Protein AF-A0A926BWD1-F1 (afdb_monomer_lite)

pLDDT: mean 76.76, std 19.23, range [31.09, 96.12]

Sequence (215 aa):
HIGANPEPVALSRINPKTGAFQVVLGPSADYRFIIRSPRFLQGEKTVRTPSGSNYEEVMIPQFTVEPIPVGKALFMGRAFDVNSSALKVSTDLTKAMGFLKQSEAALITITVIPDGPTPKPAAKPAKPAKAKKGKKGAAVAPVAEVVTSSVDDQLRALAQSRAQAVKTMMTKEGISLTRIKWDVPETSAQLRAVAGRKENLVIMISGIDVEEEED

Radius of gyration: 29.71 Å; chains: 1; bounding box: 66×44×103 Å

Structure (mmCIF, N/CA/C/O backbone):
data_AF-A0A926BWD1-F1
#
_entry.id   AF-A0A926BWD1-F1
#
loop_
_atom_site.group_PDB
_atom_site.id
_atom_site.type_symbol
_atom_site.label_atom_id
_atom_site.label_alt_id
_atom_site.label_comp_id
_atom_site.label_asym_id
_atom_site.label_entity_id
_atom_site.label_seq_id
_atom_site.pdbx_PDB_ins_code
_atom_site.Cartn_x
_atom_site.Cartn_y
_atom_site.Cartn_z
_atom_site.occupancy
_atom_site.B_iso_or_equiv
_atom_site.auth_seq_id
_atom_site.auth_comp_id
_atom_site.auth_asym_id
_atom_site.auth_atom_id
_atom_site.pdbx_PDB_model_num
ATOM 1 N N . HIS A 1 1 ? -15.917 32.667 44.122 1.00 35.84 1 HIS A N 1
ATOM 2 C CA . HIS A 1 1 ? -16.331 31.344 43.622 1.00 35.84 1 HIS A CA 1
ATOM 3 C C . HIS A 1 1 ? -15.361 30.913 42.540 1.00 35.84 1 HIS A C 1
ATOM 5 O O . HIS A 1 1 ? -15.299 31.569 41.511 1.00 35.84 1 HIS A O 1
ATOM 11 N N . ILE A 1 2 ? -14.553 29.887 42.805 1.00 31.48 2 ILE A N 1
ATOM 12 C CA . ILE A 1 2 ? -13.654 29.289 41.814 1.00 31.48 2 ILE A CA 1
ATOM 13 C C . ILE A 1 2 ? -14.419 28.094 41.250 1.00 31.48 2 ILE A C 1
ATOM 15 O O . ILE A 1 2 ? -14.672 27.131 41.970 1.00 31.48 2 ILE A O 1
ATOM 19 N N . GLY A 1 3 ? -14.889 28.223 40.009 1.00 33.09 3 GLY A N 1
ATOM 20 C CA . GLY A 1 3 ? -15.548 27.144 39.287 1.00 33.09 3 GLY A CA 1
ATOM 21 C C . GLY A 1 3 ? -14.519 26.070 38.972 1.00 33.09 3 GLY A C 1
ATOM 22 O O . GLY A 1 3 ? -13.676 26.262 38.099 1.00 33.09 3 GLY A O 1
ATOM 23 N N . ALA A 1 4 ? -14.567 24.970 39.718 1.00 34.88 4 ALA A N 1
ATOM 24 C CA . ALA A 1 4 ? -13.854 23.759 39.363 1.00 34.88 4 ALA A CA 1
ATOM 25 C C . ALA A 1 4 ? -14.426 23.268 38.030 1.00 34.88 4 ALA A C 1
ATOM 27 O O . ALA A 1 4 ? -15.589 22.883 37.946 1.00 34.88 4 ALA A O 1
ATOM 28 N N . ASN A 1 5 ? -13.611 23.357 36.987 1.00 37.75 5 ASN A N 1
ATOM 29 C CA . ASN A 1 5 ? -13.863 22.725 35.706 1.00 37.75 5 ASN A CA 1
ATOM 30 C C . ASN A 1 5 ? -13.720 21.211 35.949 1.00 37.75 5 ASN A C 1
ATOM 32 O O . ASN A 1 5 ? -12.614 20.793 36.302 1.00 37.75 5 ASN A O 1
ATOM 36 N N . PRO A 1 6 ? -14.781 20.387 35.879 1.00 41.53 6 PRO A N 1
ATOM 37 C CA . PRO A 1 6 ? -14.604 18.958 36.064 1.00 41.53 6 PRO A CA 1
ATOM 38 C C . PRO A 1 6 ? -13.854 18.416 34.845 1.00 41.53 6 PRO A C 1
ATOM 40 O O . PRO A 1 6 ? -14.378 18.418 33.730 1.00 41.53 6 PRO A O 1
ATOM 43 N N . GLU A 1 7 ? -12.613 17.973 35.049 1.00 40.03 7 GLU A N 1
ATOM 44 C CA . GLU A 1 7 ? -11.948 17.082 34.100 1.00 40.03 7 GLU A CA 1
ATOM 45 C C . GLU A 1 7 ? -12.879 15.891 33.818 1.00 40.03 7 GLU A C 1
ATOM 47 O O . GLU A 1 7 ? -13.423 15.307 34.765 1.00 40.03 7 GLU A O 1
ATOM 52 N N . PRO A 1 8 ? -13.098 15.491 32.554 1.00 45.00 8 PRO A N 1
ATOM 53 C CA . PRO A 1 8 ? -13.838 14.276 32.279 1.00 45.00 8 PRO A CA 1
ATOM 54 C C . PRO A 1 8 ? -12.956 13.082 32.655 1.00 45.00 8 PRO A C 1
ATOM 56 O O . PRO A 1 8 ? -12.123 12.625 31.874 1.00 45.00 8 PRO A O 1
ATOM 59 N N . VAL A 1 9 ? -13.146 12.568 33.870 1.00 46.53 9 VAL A N 1
ATOM 60 C CA . VAL A 1 9 ? -12.596 11.280 34.295 1.00 46.53 9 VAL A CA 1
ATOM 61 C C . VAL A 1 9 ? -13.344 10.199 33.521 1.00 46.53 9 VAL A C 1
ATOM 63 O O . VAL A 1 9 ? -14.396 9.719 33.943 1.00 46.53 9 VAL A O 1
ATOM 66 N N . ALA A 1 10 ? -12.825 9.824 32.354 1.00 53.84 10 ALA A N 1
ATOM 67 C CA . ALA A 1 10 ? -13.271 8.628 31.657 1.00 53.84 10 ALA A CA 1
ATOM 68 C C . ALA A 1 10 ? -12.884 7.404 32.507 1.00 53.84 10 ALA A C 1
ATOM 70 O O . ALA A 1 10 ? -11.796 6.846 32.374 1.00 53.84 10 ALA A O 1
ATOM 71 N N . LEU A 1 11 ? -13.767 6.999 33.423 1.00 68.75 11 LEU A N 1
ATOM 72 C CA . LEU A 1 11 ? -13.668 5.721 34.122 1.00 68.75 11 LEU A CA 1
ATOM 73 C C . LEU A 1 11 ? -13.887 4.622 33.080 1.00 68.75 11 LEU A C 1
ATOM 75 O O . LEU A 1 11 ? -15.020 4.365 32.670 1.00 68.75 11 LEU A O 1
ATOM 79 N N . SER A 1 12 ? -12.797 4.010 32.620 1.00 79.19 12 SER A N 1
ATOM 80 C CA . SER A 1 12 ? -12.838 2.853 31.728 1.00 79.19 12 SER A CA 1
ATOM 81 C C . SER A 1 12 ? -12.463 1.572 32.470 1.00 79.19 12 SER A C 1
ATOM 83 O O . SER A 1 12 ? -11.701 1.593 33.438 1.00 79.19 12 SER A O 1
ATOM 85 N N . ARG A 1 13 ? -13.048 0.446 32.056 1.00 82.44 13 ARG A N 1
ATOM 86 C CA . ARG A 1 13 ? -12.777 -0.890 32.601 1.00 82.44 13 ARG A CA 1
ATOM 87 C C . ARG A 1 13 ? -12.751 -1.914 31.473 1.00 82.44 13 ARG A C 1
ATOM 89 O O . ARG A 1 13 ? -13.580 -1.864 30.569 1.00 82.44 13 ARG A O 1
ATOM 96 N N . ILE A 1 14 ? -11.829 -2.867 31.562 1.00 81.31 14 ILE A N 1
ATOM 97 C CA . ILE A 1 14 ? -11.754 -4.028 30.669 1.00 81.31 14 ILE A CA 1
ATOM 98 C C . ILE A 1 14 ? -12.024 -5.279 31.494 1.00 81.31 14 ILE A C 1
ATOM 100 O O . ILE A 1 14 ? -11.422 -5.475 32.548 1.00 81.31 14 ILE A O 1
ATOM 104 N N . ASN A 1 15 ? -12.916 -6.141 31.009 1.00 83.06 15 ASN A N 1
ATOM 105 C CA . ASN A 1 15 ? -13.070 -7.486 31.541 1.00 83.06 15 ASN A CA 1
ATOM 106 C C . ASN A 1 15 ? -12.162 -8.446 30.748 1.00 83.06 15 ASN A C 1
ATOM 108 O O . ASN A 1 15 ? -12.493 -8.777 29.609 1.00 83.06 15 ASN A O 1
ATOM 112 N N . PRO A 1 16 ? -11.050 -8.936 31.325 1.00 78.00 16 PRO A N 1
ATOM 113 C CA . PRO A 1 16 ? -10.083 -9.759 30.597 1.00 78.00 16 PRO A CA 1
ATOM 114 C C . PRO A 1 16 ? -10.632 -11.137 30.204 1.00 78.00 16 PRO A C 1
ATOM 116 O O . PRO A 1 16 ? -10.108 -11.761 29.289 1.00 78.00 16 PRO A O 1
ATOM 119 N N . LYS A 1 17 ? -11.695 -11.623 30.863 1.00 81.12 17 LYS A N 1
ATOM 120 C CA . LYS A 1 17 ? -12.304 -12.925 30.543 1.00 81.12 17 LYS A CA 1
ATOM 121 C C . LYS A 1 17 ? -13.234 -12.858 29.338 1.00 81.12 17 LYS A C 1
ATOM 123 O O . LYS A 1 17 ? -13.372 -13.845 28.626 1.00 81.12 17 LYS A O 1
ATOM 128 N N . THR A 1 18 ? -13.912 -11.728 29.146 1.00 80.44 18 THR A N 1
ATOM 129 C CA . THR A 1 18 ? -14.924 -11.561 28.090 1.00 80.44 18 THR A CA 1
ATOM 130 C C . THR A 1 18 ? -14.477 -10.626 26.972 1.00 80.44 18 THR A C 1
ATOM 132 O O . THR A 1 18 ? -15.138 -10.566 25.942 1.00 80.44 18 THR A O 1
ATOM 135 N N . GLY A 1 19 ? -13.392 -9.872 27.170 1.00 76.62 19 GLY A N 1
ATOM 136 C CA . GLY A 1 19 ? -12.949 -8.822 26.251 1.00 76.62 19 GLY A CA 1
ATOM 137 C C . GLY A 1 19 ? -13.856 -7.587 26.241 1.00 76.62 19 GLY A C 1
ATOM 138 O O . GLY A 1 19 ? -13.672 -6.702 25.410 1.00 76.62 19 GLY A O 1
ATOM 139 N N . ALA A 1 20 ? -14.845 -7.506 27.139 1.00 80.06 20 ALA A N 1
ATOM 140 C CA . ALA A 1 20 ? -15.763 -6.377 27.193 1.00 80.06 20 ALA A CA 1
ATOM 141 C C . ALA A 1 20 ? -15.048 -5.118 27.706 1.00 80.06 20 ALA A C 1
ATOM 143 O O . ALA A 1 20 ? -14.463 -5.126 28.792 1.00 80.06 20 ALA A O 1
ATOM 144 N N . PHE A 1 21 ? -15.143 -4.037 26.935 1.00 83.00 21 PHE A N 1
ATOM 145 C CA . PHE A 1 21 ? -14.682 -2.704 27.309 1.00 83.00 21 PHE A CA 1
ATOM 146 C C . PHE A 1 21 ? -15.878 -1.846 27.727 1.00 83.00 21 PHE A C 1
ATOM 148 O O . PHE A 1 21 ? -16.883 -1.786 27.020 1.00 83.00 21 PHE A O 1
ATOM 155 N N . GLN A 1 22 ? -15.765 -1.188 28.876 1.00 85.69 22 GLN A N 1
ATOM 156 C CA . GLN A 1 22 ? -16.756 -0.258 29.408 1.00 85.69 22 GLN A CA 1
ATOM 157 C C . GLN A 1 22 ? -16.100 1.099 29.615 1.00 85.69 22 GLN A C 1
ATOM 159 O O . GLN A 1 22 ? -14.963 1.174 30.078 1.00 85.69 22 GLN A O 1
ATOM 164 N N . VAL A 1 23 ? -16.821 2.169 29.302 1.00 86.31 23 VAL A N 1
ATOM 165 C CA . VAL A 1 23 ? -16.362 3.541 29.515 1.00 86.31 23 VAL A CA 1
ATOM 166 C C . VAL A 1 23 ? -17.550 4.443 29.809 1.00 86.31 23 VAL A C 1
ATOM 168 O O . VAL A 1 23 ? -18.610 4.293 29.203 1.00 86.31 23 VAL A O 1
ATOM 171 N N . VAL A 1 24 ? -17.363 5.387 30.728 1.00 85.50 24 VAL A N 1
ATOM 172 C CA . VAL A 1 24 ? -18.331 6.457 30.975 1.00 85.50 24 VAL A CA 1
ATOM 173 C C . VAL A 1 24 ? -17.995 7.646 30.084 1.00 85.50 24 VAL A C 1
ATOM 175 O O . VAL A 1 24 ? -16.871 8.149 30.098 1.00 85.50 24 VAL A O 1
ATOM 178 N N . LEU A 1 25 ? -18.977 8.080 29.299 1.00 84.88 25 LEU A N 1
ATOM 179 C CA . LEU A 1 25 ? -18.863 9.195 28.366 1.00 84.88 25 LEU A CA 1
ATOM 180 C C . LEU A 1 25 ? -19.649 10.402 28.884 1.00 84.88 25 LEU A C 1
ATOM 182 O O . LEU A 1 25 ? -20.655 10.253 29.575 1.00 84.88 25 LEU A O 1
ATOM 186 N N . GLY A 1 26 ? -19.194 11.601 28.536 1.00 83.06 26 GLY A N 1
ATOM 187 C CA . GLY A 1 26 ? -19.921 12.835 28.811 1.00 83.06 26 GLY A CA 1
ATOM 188 C C . GLY A 1 26 ? -21.184 12.959 27.945 1.00 83.06 26 GLY A C 1
ATOM 189 O O . GLY A 1 26 ? -21.264 12.363 26.867 1.00 83.06 26 GLY A O 1
ATOM 190 N N . PRO A 1 27 ? -22.190 13.721 28.396 1.00 85.56 27 PRO A N 1
ATOM 191 C CA . PRO A 1 27 ? -23.432 13.904 27.653 1.00 85.56 27 PRO A CA 1
ATOM 192 C C . PRO A 1 27 ? -23.253 14.836 26.447 1.00 85.56 27 PRO A C 1
ATOM 194 O O . PRO A 1 27 ? -22.329 15.648 26.404 1.00 85.56 27 PRO A O 1
ATOM 197 N N . SER A 1 28 ? -24.194 14.768 25.501 1.00 83.44 28 SER A N 1
ATOM 198 C CA . SER A 1 28 ? -24.289 15.677 24.345 1.00 83.44 28 SER A CA 1
ATOM 199 C C . SER A 1 28 ? -23.029 15.766 23.468 1.00 83.44 28 SER A C 1
ATOM 201 O O . SER A 1 28 ? -22.754 16.828 22.904 1.00 83.44 28 SER A O 1
ATOM 203 N N . ALA A 1 29 ? -22.259 14.684 23.339 1.00 85.12 29 ALA A N 1
ATOM 204 C CA . ALA A 1 29 ? -21.000 14.682 22.599 1.00 85.12 29 ALA A CA 1
ATOM 205 C C . ALA A 1 29 ? -20.872 13.481 21.651 1.00 85.12 29 ALA A C 1
ATOM 207 O O . ALA A 1 29 ? -21.436 12.408 21.877 1.00 85.12 29 ALA A O 1
ATOM 208 N N . ASP A 1 30 ? -20.103 13.681 20.581 1.00 86.38 30 ASP A N 1
ATOM 209 C CA . ASP A 1 30 ? -19.733 12.634 19.635 1.00 86.38 30 ASP A CA 1
ATOM 210 C C . ASP A 1 30 ? -18.367 12.063 20.018 1.00 86.38 30 ASP A C 1
ATOM 212 O O . ASP A 1 30 ? -17.355 12.766 20.049 1.00 86.38 30 ASP A O 1
ATOM 216 N N . TYR A 1 31 ? -18.337 10.764 20.290 1.00 86.75 31 TYR A N 1
ATOM 217 C CA . TYR A 1 31 ? -17.135 10.021 20.632 1.00 86.75 31 TYR A CA 1
ATOM 218 C C . TYR A 1 31 ? -16.735 9.111 19.485 1.00 86.75 31 TYR A C 1
ATOM 220 O O . TYR A 1 31 ? -17.571 8.438 18.883 1.00 86.75 31 TYR A O 1
ATOM 228 N N . ARG A 1 32 ? -15.434 9.053 19.211 1.00 87.25 32 ARG A N 1
ATOM 229 C CA . ARG A 1 32 ? -14.855 8.152 18.219 1.00 87.25 32 ARG A CA 1
ATOM 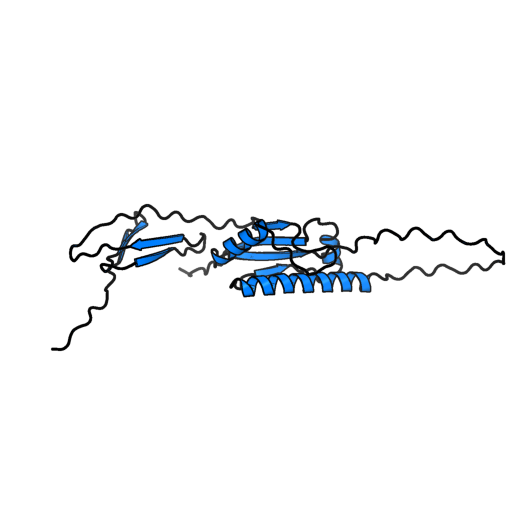230 C C . ARG A 1 32 ? -13.977 7.119 18.911 1.00 87.25 32 ARG A C 1
ATOM 232 O O . ARG A 1 32 ? -12.951 7.463 19.490 1.00 87.25 32 ARG A O 1
ATOM 239 N N . PHE A 1 33 ? -14.365 5.857 18.791 1.00 85.81 33 PHE A N 1
ATOM 240 C CA . PHE A 1 33 ? -13.589 4.709 19.237 1.00 85.81 33 PHE A CA 1
ATOM 241 C C . PHE A 1 33 ? -12.757 4.180 18.082 1.00 85.81 33 PHE A C 1
ATOM 243 O O . PHE A 1 33 ? -13.299 3.868 17.022 1.00 85.81 33 PHE A O 1
ATOM 250 N N . ILE A 1 34 ? -11.450 4.075 18.300 1.00 84.06 34 ILE A N 1
ATOM 251 C CA . ILE A 1 34 ? -10.506 3.528 17.331 1.00 84.06 34 ILE A CA 1
ATOM 252 C C . ILE A 1 34 ? -9.853 2.306 17.966 1.00 84.06 34 ILE A C 1
ATOM 254 O O . ILE A 1 34 ? -9.217 2.419 19.011 1.00 84.06 34 ILE A O 1
ATOM 258 N N . ILE A 1 35 ? -9.998 1.149 17.327 1.00 82.44 35 ILE A N 1
ATOM 259 C CA . ILE A 1 35 ? -9.311 -0.076 17.728 1.00 82.44 35 ILE A CA 1
ATOM 260 C C . ILE A 1 35 ? -8.067 -0.215 16.874 1.00 82.44 35 ILE A C 1
ATOM 262 O O . ILE A 1 35 ? -8.147 -0.307 15.648 1.00 82.44 35 ILE A O 1
ATOM 266 N N . ARG A 1 36 ? -6.920 -0.247 17.547 1.00 78.94 36 ARG A N 1
ATOM 267 C CA . ARG A 1 36 ? -5.616 -0.502 16.946 1.00 78.94 36 ARG A CA 1
ATOM 268 C C . ARG A 1 36 ? -5.105 -1.825 17.483 1.00 78.94 36 ARG A C 1
ATOM 270 O O . ARG A 1 36 ? -4.981 -1.995 18.690 1.00 78.94 36 ARG A O 1
ATOM 277 N N . SER A 1 37 ? -4.842 -2.761 16.585 1.00 80.12 37 SER A N 1
ATOM 278 C CA . SER A 1 37 ? -4.191 -4.022 16.912 1.00 80.12 37 SER A CA 1
ATOM 279 C C . SER A 1 37 ? -3.170 -4.319 15.820 1.00 80.12 37 SER A C 1
ATOM 281 O O . SER A 1 37 ? -3.519 -4.165 14.650 1.00 80.12 37 SER A O 1
ATOM 283 N N . PRO A 1 38 ? -1.945 -4.762 16.153 1.00 73.44 38 PRO A N 1
ATOM 284 C CA . PRO A 1 38 ? -0.894 -4.962 15.155 1.00 73.44 38 PRO A CA 1
ATOM 285 C C . PRO A 1 38 ? -1.314 -5.898 14.016 1.00 73.44 38 PRO A C 1
ATOM 287 O O . PRO A 1 38 ? -0.948 -5.693 12.866 1.00 73.44 38 PRO A O 1
ATOM 290 N N . ARG A 1 39 ? -2.131 -6.917 14.313 1.00 83.31 39 ARG A N 1
ATOM 291 C CA . ARG A 1 39 ? -2.499 -7.974 13.355 1.00 83.31 39 ARG A CA 1
ATOM 292 C C . ARG A 1 39 ? -3.797 -7.725 12.588 1.00 83.31 39 ARG A C 1
ATOM 294 O O . ARG A 1 39 ? -4.166 -8.543 11.743 1.00 83.31 39 ARG A O 1
ATOM 301 N N . PHE A 1 40 ? -4.487 -6.624 12.863 1.00 85.19 40 PHE A N 1
ATOM 302 C CA . PHE A 1 40 ? -5.804 -6.342 12.304 1.00 85.19 40 PHE A CA 1
ATOM 303 C C . PHE A 1 40 ? -5.874 -4.933 11.713 1.00 85.19 40 PHE A C 1
ATOM 305 O O . PHE A 1 40 ? -5.129 -4.035 12.095 1.00 85.19 40 PHE A O 1
ATOM 312 N N . LEU A 1 41 ? -6.788 -4.738 10.768 1.00 83.44 41 LEU A N 1
ATOM 313 C CA . LEU A 1 41 ? -7.131 -3.422 10.254 1.00 83.44 41 LEU A CA 1
ATOM 314 C C . LEU A 1 41 ? -7.709 -2.549 11.362 1.00 83.44 41 LEU A C 1
ATOM 316 O O . LEU A 1 41 ? -8.428 -3.031 12.241 1.00 83.44 41 LEU A O 1
ATOM 320 N N . GLN A 1 42 ? -7.417 -1.250 11.284 1.00 82.12 42 GLN A N 1
ATOM 321 C CA . GLN A 1 42 ? -7.979 -0.281 12.208 1.00 82.12 42 GLN A CA 1
ATOM 322 C C . GLN A 1 42 ? -9.510 -0.305 12.119 1.00 82.12 42 GLN A C 1
ATOM 324 O O . GLN A 1 42 ? -10.089 -0.042 11.065 1.00 82.12 42 GLN A O 1
ATOM 329 N N . GLY A 1 43 ? -10.160 -0.595 13.244 1.00 80.00 43 GLY A N 1
ATOM 330 C CA . GLY A 1 43 ? -11.607 -0.475 13.387 1.00 80.00 43 GLY A CA 1
ATOM 331 C C . GLY A 1 43 ? -11.977 0.907 13.911 1.00 80.00 43 GLY A C 1
ATOM 332 O O . GLY A 1 43 ? -11.314 1.419 14.812 1.00 80.00 43 GLY A O 1
ATOM 333 N N . GLU A 1 44 ? -13.045 1.504 13.388 1.00 84.62 44 GLU A N 1
ATOM 334 C CA . GLU A 1 44 ? -13.577 2.779 13.877 1.00 84.62 44 GLU A CA 1
ATOM 335 C C . GLU A 1 44 ? -15.076 2.667 14.148 1.00 84.62 44 GLU A C 1
ATOM 337 O O . GLU A 1 44 ? -15.818 2.049 13.381 1.00 84.62 44 GLU A O 1
ATOM 342 N N . LYS A 1 45 ? -15.531 3.279 15.244 1.00 85.12 45 LYS A N 1
ATOM 343 C CA . LYS A 1 45 ? -16.955 3.418 15.542 1.00 85.12 45 LYS A CA 1
ATOM 344 C C . LYS A 1 45 ? -17.236 4.734 16.238 1.00 85.12 45 LYS A C 1
ATOM 346 O O . LYS A 1 45 ? -16.580 5.080 17.220 1.00 85.12 45 LYS A O 1
ATOM 351 N N . THR A 1 46 ? -18.241 5.441 15.748 1.00 85.94 46 THR A N 1
ATOM 352 C CA . THR A 1 46 ? -18.698 6.698 16.337 1.00 85.94 46 THR A CA 1
ATOM 353 C C . THR A 1 46 ? -19.939 6.447 17.177 1.00 85.94 46 THR A C 1
ATOM 355 O O . THR A 1 46 ? -20.822 5.684 16.785 1.00 85.94 46 THR A O 1
ATOM 358 N N . VAL A 1 47 ? -19.997 7.079 18.342 1.00 84.38 47 VAL A N 1
ATOM 359 C CA . VAL A 1 47 ? -21.104 6.981 19.290 1.00 84.38 47 VAL A CA 1
ATOM 360 C C . VAL A 1 47 ? -21.486 8.389 19.694 1.00 84.38 47 VAL A C 1
ATOM 362 O O . VAL A 1 47 ? -20.637 9.153 20.144 1.00 84.38 47 VAL A O 1
ATOM 365 N N . ARG A 1 48 ? -22.765 8.717 19.549 1.00 84.50 48 ARG A N 1
ATOM 366 C CA . ARG A 1 48 ? -23.318 9.991 19.993 1.00 84.50 48 ARG A CA 1
ATOM 367 C C . ARG A 1 48 ? -24.043 9.792 21.310 1.00 84.50 48 ARG A C 1
ATOM 369 O O . ARG A 1 48 ? -24.958 8.972 21.373 1.00 84.50 48 ARG A O 1
ATOM 376 N N . THR A 1 49 ? -23.653 10.534 22.340 1.00 81.88 49 THR A N 1
ATOM 377 C CA . THR A 1 49 ? -24.367 10.507 23.617 1.00 81.88 49 THR A CA 1
ATOM 378 C C . THR A 1 49 ? -25.586 11.432 23.567 1.00 81.88 49 THR A C 1
ATOM 380 O O . THR A 1 49 ? -25.520 12.523 22.986 1.00 81.88 49 THR A O 1
ATOM 383 N N . PRO A 1 50 ? -26.729 11.011 24.134 1.00 79.44 50 PRO A N 1
ATOM 384 C CA . PRO A 1 50 ? -27.915 11.851 24.193 1.00 79.44 50 PRO A CA 1
ATOM 385 C C . PRO A 1 50 ? -27.679 13.073 25.088 1.00 79.44 50 PRO A C 1
ATOM 387 O O . PRO A 1 50 ? -26.796 13.099 25.949 1.00 79.44 50 PRO A O 1
ATOM 390 N N . SER A 1 51 ? -28.495 14.105 24.887 1.00 73.19 51 SER A N 1
ATOM 391 C CA . SER A 1 51 ? -28.523 15.266 25.769 1.00 73.19 51 SER A CA 1
ATOM 392 C C . SER A 1 51 ? -29.361 14.954 27.006 1.00 73.19 51 SER A C 1
ATOM 394 O O . SER A 1 51 ? -30.588 14.945 26.935 1.00 73.19 51 SER A O 1
ATOM 396 N N . GLY A 1 52 ? -28.708 14.684 28.136 1.00 69.94 52 GLY A N 1
ATOM 397 C CA . GLY A 1 52 ? -29.376 14.389 29.401 1.00 69.94 52 GLY A CA 1
ATOM 398 C C . GLY A 1 52 ? -28.402 14.348 30.576 1.00 69.94 52 GLY A C 1
ATOM 399 O O . GLY A 1 52 ? -27.200 14.188 30.394 1.00 69.94 52 GLY A O 1
ATOM 400 N N . SER A 1 53 ? -28.924 14.524 31.789 1.00 65.81 53 SER A N 1
ATOM 401 C CA . SER A 1 53 ? -28.165 14.442 33.048 1.00 65.81 53 SER A CA 1
ATOM 402 C C . SER A 1 53 ? -28.217 13.057 33.704 1.00 65.81 53 SER A C 1
ATOM 404 O O . SER A 1 53 ? -27.550 12.837 34.711 1.00 65.81 53 SER A O 1
ATOM 406 N N . ASN A 1 54 ? -29.028 12.139 33.168 1.00 76.38 54 ASN A N 1
ATOM 407 C CA . ASN A 1 54 ? -29.196 10.794 33.710 1.00 76.38 54 ASN A CA 1
ATOM 408 C C . ASN A 1 54 ? -28.203 9.830 33.058 1.00 76.38 54 ASN A C 1
ATOM 410 O O . ASN A 1 54 ? -27.935 9.922 31.862 1.00 76.38 54 ASN A O 1
ATOM 414 N N . TYR A 1 55 ? -27.684 8.897 33.853 1.00 77.19 55 TYR A N 1
ATOM 415 C CA . TYR A 1 55 ? -26.833 7.815 33.369 1.00 77.19 55 TYR A CA 1
ATOM 416 C C . TYR A 1 55 ? -27.653 6.817 32.538 1.00 77.19 55 TYR A C 1
ATOM 418 O O . TYR A 1 55 ? -28.717 6.379 32.976 1.00 77.19 55 TYR A O 1
ATOM 426 N N . GLU A 1 56 ? -27.142 6.446 31.364 1.00 76.38 56 GLU A N 1
ATOM 427 C CA . GLU A 1 56 ? -27.723 5.433 30.482 1.00 76.38 56 GLU A CA 1
ATOM 428 C C . GLU A 1 56 ? -26.630 4.456 30.036 1.00 76.38 56 GLU A C 1
ATOM 430 O O . GLU A 1 56 ? -25.557 4.867 29.588 1.00 76.38 56 GLU A O 1
ATOM 435 N N . GLU A 1 57 ? -26.904 3.155 30.148 1.00 76.94 57 GLU A N 1
ATOM 436 C CA . GLU A 1 57 ? -26.003 2.113 29.655 1.00 76.94 57 GLU A CA 1
ATOM 437 C C . GLU A 1 57 ? -26.341 1.764 28.212 1.00 76.94 57 GLU A C 1
ATOM 439 O O . GLU A 1 57 ? -27.374 1.161 27.924 1.00 76.94 57 GLU A O 1
ATOM 444 N N . VAL A 1 58 ? -25.437 2.104 27.296 1.00 76.88 58 VAL A N 1
ATOM 445 C CA . VAL A 1 58 ? -25.573 1.762 25.880 1.00 76.88 58 VAL A CA 1
ATOM 446 C C . VAL A 1 58 ? -24.616 0.624 25.546 1.00 76.88 58 VAL A C 1
ATOM 448 O O . VAL A 1 58 ? -23.397 0.803 25.517 1.00 76.88 58 VAL A O 1
ATOM 451 N N . MET A 1 59 ? -25.162 -0.556 25.245 1.00 76.50 59 MET A N 1
ATOM 452 C CA . MET A 1 59 ? -24.368 -1.647 24.680 1.00 76.50 59 MET A CA 1
ATOM 453 C C . MET A 1 59 ? -24.106 -1.392 23.199 1.00 76.50 59 MET A C 1
ATOM 455 O O . MET A 1 59 ? -24.998 -1.461 22.355 1.00 76.50 59 MET A O 1
ATOM 459 N N . ILE A 1 60 ? -22.844 -1.142 22.872 1.00 73.25 60 ILE A N 1
ATOM 460 C CA . ILE A 1 60 ? -22.392 -1.040 21.490 1.00 73.25 60 ILE A CA 1
ATOM 461 C C . ILE A 1 60 ? -22.154 -2.465 20.961 1.00 73.25 60 ILE A C 1
ATOM 463 O O . ILE A 1 60 ? -21.426 -3.227 21.600 1.00 73.25 60 ILE A O 1
ATOM 467 N N . PRO A 1 61 ? -22.723 -2.853 19.800 1.00 68.56 61 PRO A N 1
ATOM 468 C CA . PRO A 1 61 ? -22.508 -4.187 19.250 1.00 68.56 61 PRO A CA 1
ATOM 469 C C . PRO A 1 61 ? -21.032 -4.421 18.933 1.00 68.56 61 PRO A C 1
ATOM 471 O O . PRO A 1 61 ? -20.302 -3.459 18.665 1.00 68.56 61 PRO A O 1
ATOM 474 N N . GLN A 1 62 ? -20.639 -5.699 18.940 1.00 71.12 62 GLN A N 1
ATOM 475 C CA . GLN A 1 62 ? -19.267 -6.177 18.767 1.00 71.12 62 GLN A CA 1
ATOM 476 C C . GLN A 1 62 ? -18.476 -5.381 17.723 1.00 71.12 62 GLN A C 1
ATOM 478 O O . GLN A 1 62 ? -18.966 -5.076 16.631 1.00 71.12 62 GLN A O 1
ATOM 483 N N . PHE A 1 63 ? -17.237 -5.047 18.066 1.00 73.56 63 PHE A N 1
ATOM 484 C CA . PHE A 1 63 ? -16.288 -4.538 17.095 1.00 73.56 63 PHE A CA 1
ATOM 485 C C . PHE A 1 63 ? -15.701 -5.721 16.337 1.00 73.56 63 PHE A C 1
ATOM 487 O O . PHE A 1 63 ? -15.039 -6.575 16.922 1.00 73.56 63 PHE A O 1
ATOM 494 N N . THR A 1 64 ? -15.949 -5.775 15.035 1.00 74.00 64 THR A N 1
ATOM 495 C CA . THR A 1 64 ? -15.282 -6.731 14.156 1.00 74.00 64 THR A CA 1
ATOM 496 C C . THR A 1 64 ? -14.116 -6.017 13.496 1.00 74.00 64 THR A C 1
ATOM 498 O O . THR A 1 64 ? -14.306 -4.999 12.834 1.00 74.00 64 THR A O 1
ATOM 501 N N . VAL A 1 65 ? -12.913 -6.537 13.708 1.00 79.12 65 VAL A N 1
ATOM 502 C CA . VAL A 1 65 ? -11.702 -6.087 13.024 1.00 79.12 65 VAL A CA 1
ATOM 503 C C . VAL A 1 65 ? -11.260 -7.177 12.056 1.00 79.12 65 VAL A C 1
ATOM 505 O O . VAL A 1 65 ? -11.293 -8.364 12.384 1.00 79.12 65 VAL A O 1
ATOM 508 N N . GLU A 1 66 ? -10.892 -6.786 10.841 1.00 84.38 66 GLU A N 1
ATOM 509 C CA . GLU A 1 66 ? -10.446 -7.732 9.819 1.00 84.38 66 GLU A CA 1
ATOM 510 C C . GLU A 1 66 ? -8.943 -7.996 9.959 1.00 84.38 66 GLU A C 1
ATOM 512 O O . GLU A 1 66 ? -8.181 -7.053 10.171 1.00 84.38 66 GLU A O 1
ATOM 517 N N . PRO A 1 67 ? -8.475 -9.250 9.852 1.00 86.56 67 PRO A N 1
ATOM 518 C CA . PRO A 1 67 ? -7.050 -9.551 9.921 1.00 86.56 67 PRO A CA 1
ATOM 519 C C . PRO A 1 67 ? -6.302 -8.998 8.701 1.00 86.56 67 PRO A C 1
ATOM 521 O O . PRO A 1 67 ? -6.813 -9.010 7.578 1.00 86.56 67 PRO A O 1
ATOM 524 N N . ILE A 1 68 ? -5.056 -8.564 8.903 1.00 87.06 68 ILE A N 1
ATOM 525 C CA . ILE A 1 68 ? -4.182 -8.128 7.807 1.00 87.06 68 ILE A CA 1
ATOM 526 C C . ILE A 1 68 ? -3.777 -9.363 6.972 1.00 87.06 68 ILE A C 1
ATOM 528 O O . ILE A 1 68 ? -3.167 -10.289 7.513 1.00 87.06 68 ILE A O 1
ATOM 532 N N . PRO A 1 69 ? -4.066 -9.412 5.655 1.00 87.81 69 PRO A N 1
ATOM 533 C CA . PRO A 1 69 ? -3.809 -10.585 4.828 1.00 87.81 69 PRO A CA 1
ATOM 534 C C . PRO A 1 69 ? -2.348 -10.627 4.352 1.00 87.81 69 PRO A C 1
ATOM 536 O O . PRO A 1 69 ? -2.037 -10.296 3.205 1.00 87.81 69 PRO A O 1
ATOM 539 N N . VAL A 1 70 ? -1.436 -11.038 5.235 1.00 89.75 70 VAL A N 1
ATOM 540 C CA . VAL A 1 70 ? -0.010 -11.214 4.910 1.00 89.75 70 VAL A CA 1
ATOM 541 C C . VAL A 1 70 ? 0.170 -12.207 3.755 1.00 89.75 70 VAL A C 1
ATOM 543 O O . VAL A 1 70 ? -0.524 -13.218 3.670 1.00 89.75 70 VAL A O 1
ATOM 546 N N . GLY A 1 71 ? 1.085 -11.902 2.834 1.00 88.69 71 GLY A N 1
ATOM 547 C CA . GLY A 1 71 ? 1.349 -12.690 1.627 1.00 88.69 71 GLY A CA 1
ATOM 548 C C . GLY A 1 71 ? 0.384 -12.417 0.469 1.00 88.69 71 GLY A C 1
ATOM 549 O O . GLY A 1 71 ? 0.592 -12.924 -0.632 1.00 88.69 71 GLY A O 1
ATOM 550 N N . LYS A 1 72 ? -0.660 -11.601 0.670 1.00 89.19 72 LYS A N 1
ATOM 551 C CA . LYS A 1 72 ? -1.611 -11.247 -0.388 1.00 89.19 72 LYS A CA 1
ATOM 552 C C . LYS A 1 72 ? -1.129 -10.035 -1.187 1.00 89.19 72 LYS A C 1
ATOM 554 O O . LYS A 1 72 ? -0.702 -9.023 -0.626 1.00 89.19 72 LYS A O 1
ATOM 559 N N . ALA A 1 73 ? -1.270 -10.112 -2.509 1.00 92.19 73 ALA A N 1
ATOM 560 C CA . ALA A 1 73 ? -1.150 -8.949 -3.379 1.00 92.19 73 ALA A CA 1
ATOM 561 C C . ALA A 1 73 ? -2.409 -8.073 -3.253 1.00 92.19 73 ALA A C 1
ATOM 563 O O . ALA A 1 73 ? -3.520 -8.519 -3.545 1.00 92.19 73 ALA A O 1
ATOM 564 N N . LEU A 1 74 ? -2.230 -6.825 -2.824 1.00 92.69 74 LEU A N 1
ATOM 565 C CA . LEU A 1 74 ? -3.269 -5.791 -2.827 1.00 92.69 74 LEU A CA 1
ATOM 566 C C . LEU A 1 74 ? -3.521 -5.260 -4.238 1.00 92.69 74 LEU A C 1
ATOM 568 O O . LEU A 1 74 ? -4.637 -4.878 -4.575 1.00 92.69 74 LEU A O 1
ATOM 572 N N . PHE A 1 75 ? -2.473 -5.242 -5.059 1.00 95.31 75 PHE A N 1
ATOM 573 C CA . PHE A 1 75 ? -2.543 -4.848 -6.454 1.00 95.31 75 PHE A CA 1
ATOM 574 C C . PHE A 1 75 ? -1.535 -5.655 -7.264 1.00 95.31 75 PHE A C 1
ATOM 576 O O . PHE A 1 75 ? -0.384 -5.806 -6.858 1.00 95.31 75 PHE A O 1
ATOM 583 N N . MET A 1 76 ? -1.953 -6.138 -8.429 1.00 94.19 76 MET A N 1
ATOM 584 C CA . MET A 1 76 ? -1.073 -6.749 -9.416 1.00 94.19 76 MET A CA 1
ATOM 585 C C . MET A 1 76 ? -1.636 -6.443 -10.796 1.00 94.19 76 MET A C 1
ATOM 587 O O . MET A 1 76 ? -2.714 -6.916 -11.151 1.00 94.19 76 MET A O 1
ATOM 591 N N . GLY A 1 77 ? -0.936 -5.623 -11.572 1.00 92.50 77 GLY A N 1
ATOM 592 C CA . GLY A 1 77 ? -1.439 -5.257 -12.885 1.00 92.50 77 GLY A CA 1
ATOM 593 C C . GLY A 1 77 ? -0.639 -4.177 -13.583 1.00 92.50 77 GLY A C 1
ATOM 594 O O . GLY A 1 77 ? 0.507 -3.879 -13.240 1.00 92.50 77 GLY A O 1
ATOM 595 N N . ARG A 1 78 ? -1.263 -3.606 -14.615 1.00 91.69 78 ARG A N 1
ATOM 596 C CA . ARG A 1 78 ? -0.674 -2.548 -15.428 1.00 91.69 78 ARG A CA 1
ATOM 597 C C . ARG A 1 78 ? -1.075 -1.179 -14.881 1.00 91.69 78 ARG A C 1
ATOM 599 O O . ARG A 1 78 ? -2.160 -0.689 -15.176 1.00 91.69 78 ARG A O 1
ATOM 606 N N . ALA A 1 79 ? -0.197 -0.584 -14.084 1.00 93.50 79 ALA A N 1
ATOM 607 C CA . ALA A 1 79 ? -0.357 0.753 -13.523 1.00 93.50 79 ALA A CA 1
ATOM 608 C C . ALA A 1 79 ? 0.353 1.839 -14.343 1.00 93.50 79 ALA A C 1
ATOM 610 O O . ALA A 1 79 ? 0.154 3.012 -14.068 1.00 93.50 79 ALA A O 1
ATOM 611 N N . PHE A 1 80 ? 1.158 1.485 -15.346 1.00 92.88 80 PHE A N 1
ATOM 612 C CA . PHE A 1 80 ? 1.854 2.458 -16.193 1.00 92.88 80 PHE A CA 1
ATOM 613 C C . PHE A 1 80 ? 1.572 2.263 -17.673 1.00 92.88 80 PHE A C 1
ATOM 615 O O . PHE A 1 80 ? 1.362 1.137 -18.135 1.00 92.88 80 PHE A O 1
ATOM 622 N N . ASP A 1 81 ? 1.645 3.364 -18.416 1.00 88.06 81 ASP A N 1
ATOM 623 C CA . ASP A 1 81 ? 1.701 3.324 -19.872 1.00 88.06 81 ASP A CA 1
ATOM 624 C C . ASP A 1 81 ? 2.987 2.682 -20.395 1.00 88.06 81 ASP A C 1
ATOM 626 O O . ASP A 1 81 ? 4.041 2.708 -19.751 1.00 88.06 81 ASP A O 1
ATOM 630 N N . VAL A 1 82 ? 2.886 2.108 -21.597 1.00 85.38 82 VAL A N 1
ATOM 631 C CA . VAL A 1 82 ? 3.998 1.420 -22.263 1.00 85.38 82 VAL A CA 1
ATOM 632 C C . VAL A 1 82 ? 5.176 2.376 -22.416 1.00 85.38 82 VAL A C 1
ATOM 634 O O . VAL A 1 82 ? 5.016 3.461 -22.971 1.00 85.38 82 VAL A O 1
ATOM 637 N N . ASN A 1 83 ? 6.355 1.965 -21.941 1.00 83.81 83 ASN A N 1
ATOM 638 C CA . ASN A 1 83 ? 7.591 2.762 -21.964 1.00 83.81 83 ASN A CA 1
ATOM 639 C C . ASN A 1 83 ? 7.470 4.145 -21.287 1.00 83.81 83 ASN A C 1
ATOM 641 O O . ASN A 1 83 ? 8.223 5.061 -21.609 1.00 83.81 83 ASN A O 1
ATOM 645 N N . SER A 1 84 ? 6.516 4.314 -20.370 1.00 87.31 84 SER A N 1
ATOM 646 C CA . SER A 1 84 ? 6.244 5.578 -19.685 1.00 87.31 84 SER A CA 1
ATOM 647 C C . SER A 1 84 ? 6.229 5.396 -18.169 1.00 87.31 84 SER A C 1
ATOM 649 O O . SER A 1 84 ? 5.927 4.312 -17.659 1.00 87.31 84 SER A O 1
ATOM 651 N N . SER A 1 85 ? 6.552 6.465 -17.442 1.00 89.56 85 SER A N 1
ATOM 652 C CA . SER A 1 85 ? 6.382 6.572 -15.989 1.00 89.56 85 SER A CA 1
ATOM 653 C C . SER A 1 85 ? 5.054 7.216 -15.582 1.00 89.56 85 SER A C 1
ATOM 655 O O . SER A 1 85 ? 4.787 7.375 -14.392 1.00 89.56 85 SER A O 1
ATOM 657 N N . ALA A 1 86 ? 4.190 7.539 -16.551 1.00 90.25 86 ALA A N 1
ATOM 658 C CA . ALA A 1 86 ? 2.845 8.031 -16.288 1.00 90.25 86 ALA A CA 1
ATOM 659 C C . ALA A 1 86 ? 1.995 6.942 -15.618 1.00 90.25 86 ALA A C 1
ATOM 661 O O . ALA A 1 86 ? 1.729 5.889 -16.207 1.00 90.25 86 ALA A O 1
ATOM 662 N N . LEU A 1 87 ? 1.587 7.209 -14.377 1.00 90.88 87 LEU A N 1
ATOM 663 C CA . LEU A 1 87 ? 0.771 6.313 -13.572 1.00 90.88 87 LEU A CA 1
ATOM 664 C C . LEU A 1 87 ? -0.708 6.429 -13.971 1.00 90.88 87 LEU A C 1
ATOM 666 O O . LEU A 1 87 ? -1.291 7.512 -13.971 1.00 90.88 87 LEU A O 1
ATOM 670 N N . LYS A 1 88 ? -1.327 5.292 -14.263 1.00 92.00 88 LYS A N 1
ATOM 671 C CA . LYS A 1 88 ? -2.758 5.128 -14.495 1.00 92.00 88 LYS A CA 1
ATOM 672 C C . LYS A 1 88 ? -3.426 4.678 -13.207 1.00 92.00 88 LYS A C 1
ATOM 674 O O . LYS A 1 88 ? -3.287 3.531 -12.786 1.00 92.00 88 LYS A O 1
ATOM 679 N N . VAL A 1 89 ? -4.175 5.589 -12.597 1.00 88.50 89 VAL A N 1
ATOM 680 C CA . VAL A 1 89 ? -4.939 5.300 -11.383 1.00 88.50 89 VAL A CA 1
ATOM 681 C C . VAL A 1 89 ? -6.185 4.503 -11.760 1.00 88.50 89 VAL A C 1
ATOM 683 O O . VAL A 1 89 ? -7.143 5.048 -12.303 1.00 88.50 89 VAL A O 1
ATOM 686 N N . SER A 1 90 ? -6.151 3.196 -11.510 1.00 92.38 90 SER A N 1
ATOM 687 C CA . SER A 1 90 ? -7.313 2.316 -11.642 1.00 92.38 90 SER A CA 1
ATOM 688 C C . SER A 1 90 ? -8.068 2.200 -10.318 1.00 92.38 90 SER A C 1
ATOM 690 O O . SER A 1 90 ? -7.511 2.446 -9.248 1.00 92.38 90 SER A O 1
ATOM 692 N N . THR A 1 91 ? -9.326 1.758 -10.375 1.00 92.38 91 THR A N 1
ATOM 693 C CA . THR A 1 91 ? -10.147 1.514 -9.179 1.00 92.38 91 THR A CA 1
ATOM 694 C C . THR A 1 91 ? -9.478 0.544 -8.202 1.00 92.38 91 THR A C 1
ATOM 696 O O . THR A 1 91 ? -9.546 0.750 -6.993 1.00 9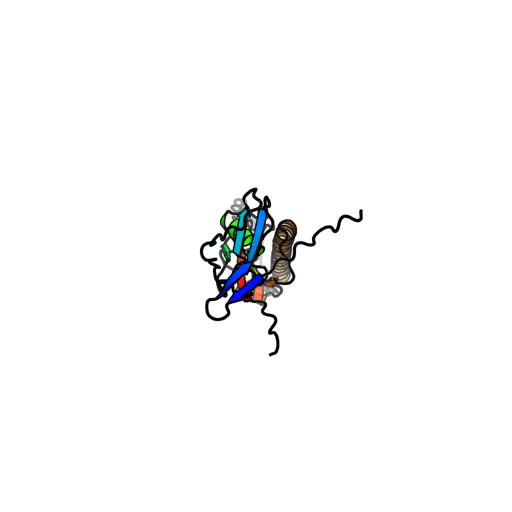2.38 91 THR A O 1
ATOM 699 N N . ASP A 1 92 ? -8.795 -0.485 -8.705 1.00 92.56 92 ASP A N 1
ATOM 700 C CA . ASP A 1 92 ? -8.101 -1.462 -7.860 1.00 92.56 92 ASP A CA 1
ATOM 701 C C . ASP A 1 92 ? -6.854 -0.867 -7.201 1.00 92.56 92 ASP A C 1
ATOM 703 O O . ASP A 1 92 ? -6.591 -1.139 -6.030 1.00 92.56 92 ASP A O 1
ATOM 707 N N . LEU A 1 93 ? -6.128 0.012 -7.904 1.00 93.44 93 LEU A N 1
ATOM 708 C CA . LEU A 1 93 ? -5.011 0.743 -7.308 1.00 93.44 93 LEU A CA 1
ATOM 709 C C . LEU A 1 93 ? -5.505 1.691 -6.207 1.00 93.44 93 LEU A C 1
ATOM 711 O O . LEU A 1 93 ? -4.907 1.749 -5.137 1.00 93.44 93 LEU A O 1
ATOM 715 N N . THR A 1 94 ? -6.629 2.380 -6.423 1.00 93.19 94 THR A N 1
ATOM 716 C CA . THR A 1 94 ? -7.258 3.227 -5.397 1.00 93.19 94 THR A CA 1
ATOM 717 C C . THR A 1 94 ? -7.682 2.417 -4.171 1.00 93.19 94 THR A C 1
ATOM 719 O O . THR A 1 94 ? -7.429 2.846 -3.047 1.00 93.19 94 THR A O 1
ATOM 722 N N . LYS A 1 95 ? -8.272 1.228 -4.355 1.00 92.12 95 LYS A N 1
ATOM 723 C CA . LYS A 1 95 ? -8.615 0.325 -3.242 1.00 92.12 95 LYS A CA 1
ATOM 724 C C . LYS A 1 95 ? -7.374 -0.123 -2.473 1.00 92.12 95 LYS A C 1
ATOM 726 O O . LYS A 1 95 ? -7.391 -0.100 -1.245 1.00 92.12 95 LYS A O 1
ATOM 731 N N . ALA A 1 96 ? -6.294 -0.469 -3.176 1.00 92.88 96 ALA A N 1
ATOM 732 C CA . ALA A 1 96 ? -5.024 -0.803 -2.541 1.00 92.88 96 ALA A CA 1
ATOM 733 C C . ALA A 1 96 ? -4.490 0.375 -1.710 1.00 92.88 96 ALA A C 1
ATOM 735 O O . ALA A 1 96 ? -4.092 0.174 -0.569 1.00 92.88 96 ALA A O 1
ATOM 736 N N . MET A 1 97 ? -4.549 1.611 -2.222 1.00 92.81 97 MET A N 1
ATOM 737 C CA . MET A 1 97 ? -4.142 2.797 -1.453 1.00 92.81 97 MET A CA 1
ATOM 738 C C . MET A 1 97 ? -5.032 3.023 -0.225 1.00 92.81 97 MET A C 1
ATOM 740 O O . MET A 1 97 ? -4.523 3.329 0.849 1.00 92.81 97 MET A O 1
ATOM 744 N N . GLY A 1 98 ? -6.348 2.825 -0.355 1.00 90.38 98 GLY A N 1
ATOM 745 C CA . GLY A 1 98 ? -7.286 2.904 0.768 1.00 90.38 98 GLY A CA 1
ATOM 746 C C . GLY A 1 98 ? -6.955 1.901 1.874 1.00 90.38 98 GLY A C 1
ATOM 747 O O . GLY A 1 98 ? -6.904 2.275 3.043 1.00 90.38 98 GLY A O 1
ATOM 748 N N . PHE A 1 99 ? -6.634 0.662 1.495 1.00 89.75 99 PHE A N 1
ATOM 749 C CA . PHE A 1 99 ? -6.166 -0.358 2.430 1.00 89.75 99 PHE A CA 1
ATOM 750 C C . PHE A 1 99 ? -4.884 0.089 3.144 1.00 89.75 99 PHE A C 1
ATOM 752 O O . PHE A 1 99 ? -4.826 0.078 4.371 1.00 89.75 99 PHE A O 1
ATOM 759 N N . LEU A 1 100 ? -3.881 0.560 2.393 1.00 89.88 100 LEU A N 1
ATOM 760 C CA . LEU A 1 100 ? -2.600 0.997 2.957 1.00 89.88 100 LEU A CA 1
ATOM 761 C C . LEU A 1 100 ? -2.738 2.139 3.967 1.00 89.88 100 LEU A C 1
ATOM 763 O O . LEU A 1 100 ? -1.902 2.245 4.860 1.00 89.88 100 LEU A O 1
ATOM 767 N N . LYS A 1 101 ? -3.761 2.991 3.840 1.00 88.12 101 LYS A N 1
ATOM 768 C CA . LYS A 1 101 ? -4.051 4.071 4.798 1.00 88.12 101 LYS A CA 1
ATOM 769 C C . LYS A 1 101 ? -4.652 3.547 6.101 1.00 88.12 101 LYS A C 1
ATOM 771 O O . LYS A 1 101 ? -4.399 4.123 7.148 1.00 88.12 101 LYS A O 1
ATOM 776 N N . GLN A 1 102 ? -5.429 2.468 6.041 1.00 84.62 102 GLN A N 1
ATOM 777 C CA . GLN A 1 102 ? -6.065 1.851 7.211 1.00 84.62 102 GLN A CA 1
ATOM 778 C C . GLN A 1 102 ? -5.142 0.867 7.943 1.00 84.62 102 GLN A C 1
ATOM 780 O O . GLN A 1 102 ? -5.337 0.600 9.128 1.00 84.62 102 GLN A O 1
ATOM 785 N N . SER A 1 103 ? -4.149 0.313 7.244 1.00 84.50 103 SER A N 1
ATOM 786 C CA . SER A 1 103 ? -3.222 -0.684 7.779 1.00 84.50 103 SER A CA 1
ATOM 787 C C . SER A 1 103 ? -1.861 -0.061 8.103 1.00 84.50 103 SER A C 1
ATOM 789 O O . SER A 1 103 ? -0.898 -0.215 7.344 1.00 84.50 103 SER A O 1
ATOM 791 N N . GLU A 1 104 ? -1.754 0.662 9.221 1.00 82.19 104 GLU A N 1
ATOM 792 C CA . GLU A 1 104 ? -0.485 1.322 9.547 1.00 82.19 104 GLU A CA 1
ATOM 793 C C . GLU A 1 104 ? 0.646 0.356 9.916 1.00 82.19 104 GLU A C 1
ATOM 795 O O . GLU A 1 104 ? 1.797 0.630 9.578 1.00 82.19 104 GLU A O 1
ATOM 800 N N . ALA A 1 105 ? 0.292 -0.789 10.505 1.00 83.62 105 ALA A N 1
ATOM 801 C CA . ALA A 1 105 ? 1.209 -1.851 10.917 1.00 83.62 105 ALA A CA 1
ATOM 802 C C . ALA A 1 105 ? 1.620 -2.807 9.779 1.00 83.62 105 ALA A C 1
ATOM 804 O O . ALA A 1 105 ? 2.433 -3.703 9.984 1.00 83.62 105 ALA A O 1
ATOM 805 N N . ALA A 1 106 ? 1.057 -2.682 8.572 1.00 87.56 106 ALA A N 1
ATOM 806 C CA . ALA A 1 106 ? 1.389 -3.595 7.478 1.00 87.56 106 ALA A CA 1
ATOM 807 C C . ALA A 1 106 ? 2.746 -3.237 6.848 1.00 87.56 106 ALA A C 1
ATOM 809 O O . ALA A 1 106 ? 2.924 -2.130 6.338 1.00 87.56 106 ALA A O 1
ATOM 810 N N . LEU A 1 107 ? 3.669 -4.200 6.796 1.00 90.81 107 LEU A N 1
ATOM 811 C CA . LEU A 1 107 ? 4.902 -4.086 6.018 1.00 90.81 107 LEU A CA 1
ATOM 812 C C . LEU A 1 107 ? 4.609 -4.434 4.562 1.00 90.81 107 LEU A C 1
ATOM 814 O O . LEU A 1 107 ? 4.058 -5.498 4.263 1.00 90.81 107 LEU A O 1
ATOM 818 N N . ILE A 1 108 ? 4.997 -3.552 3.647 1.00 94.25 108 ILE A N 1
ATOM 819 C CA . ILE A 1 108 ? 4.616 -3.629 2.235 1.00 94.25 108 ILE A CA 1
ATOM 820 C C . ILE A 1 108 ? 5.851 -3.833 1.374 1.00 94.25 108 ILE A C 1
ATOM 822 O O . ILE A 1 108 ? 6.851 -3.145 1.541 1.00 94.25 108 ILE A O 1
ATOM 826 N N . THR A 1 109 ? 5.760 -4.723 0.393 1.00 96.12 109 THR A N 1
ATOM 827 C CA . THR A 1 109 ? 6.720 -4.788 -0.708 1.00 96.12 109 THR A CA 1
ATOM 828 C C . THR A 1 109 ? 6.059 -4.264 -1.975 1.00 96.12 109 THR A C 1
ATOM 830 O O . THR A 1 109 ? 4.986 -4.732 -2.366 1.00 96.12 109 THR A O 1
ATOM 833 N N . ILE A 1 110 ? 6.695 -3.281 -2.612 1.00 95.94 110 ILE A N 1
ATOM 834 C CA . ILE A 1 110 ? 6.283 -2.757 -3.916 1.00 95.94 110 ILE A CA 1
ATOM 835 C C . ILE A 1 110 ? 7.321 -3.160 -4.943 1.00 95.94 110 ILE A C 1
ATOM 837 O O . ILE A 1 110 ? 8.457 -2.688 -4.893 1.00 95.94 110 ILE A O 1
ATOM 841 N N . THR A 1 111 ? 6.902 -3.979 -5.900 1.00 94.81 111 THR A N 1
ATOM 842 C CA . THR A 1 111 ? 7.735 -4.372 -7.031 1.00 94.81 111 THR A CA 1
ATOM 843 C C . THR A 1 111 ? 7.359 -3.540 -8.249 1.00 94.81 111 THR A C 1
ATOM 845 O O . THR A 1 111 ? 6.199 -3.525 -8.675 1.00 94.81 111 THR A O 1
ATOM 848 N N . VAL A 1 112 ? 8.345 -2.850 -8.824 1.00 93.75 112 VAL A N 1
ATOM 849 C CA . VAL A 1 112 ? 8.175 -2.045 -10.041 1.00 93.75 112 VAL A CA 1
ATOM 850 C C . VAL A 1 112 ? 8.881 -2.739 -11.190 1.00 93.75 112 VAL A C 1
ATOM 852 O O . VAL A 1 112 ? 10.091 -2.935 -11.154 1.00 93.75 112 VAL A O 1
ATOM 855 N N . ILE A 1 113 ? 8.131 -3.089 -12.231 1.00 91.50 113 ILE A N 1
ATOM 856 C CA . ILE A 1 113 ? 8.673 -3.830 -13.371 1.00 91.50 113 ILE A CA 1
ATOM 857 C C . ILE A 1 113 ? 8.720 -2.881 -14.576 1.00 91.50 113 ILE A C 1
ATOM 859 O O . ILE A 1 113 ? 7.685 -2.319 -14.952 1.00 91.50 113 ILE A O 1
ATOM 863 N N . PRO A 1 114 ? 9.897 -2.633 -15.177 1.00 88.12 114 PRO A N 1
ATOM 864 C CA . PRO A 1 114 ? 9.974 -1.890 -16.422 1.00 88.12 114 PRO A CA 1
ATOM 865 C C . PRO A 1 114 ? 9.449 -2.757 -17.566 1.00 88.12 114 PRO A C 1
ATOM 867 O O . PRO A 1 114 ? 9.742 -3.949 -17.656 1.00 88.12 114 PRO A O 1
ATOM 870 N N . ASP A 1 115 ? 8.686 -2.147 -18.466 1.00 81.75 115 ASP A N 1
ATOM 871 C CA . ASP A 1 115 ? 8.284 -2.833 -19.687 1.00 81.75 115 ASP A CA 1
ATOM 872 C C . ASP A 1 115 ? 9.511 -2.871 -20.608 1.00 81.75 115 ASP A C 1
ATOM 874 O O . ASP A 1 115 ? 10.163 -1.844 -20.804 1.00 81.75 115 ASP A O 1
ATOM 878 N N . GLY A 1 116 ? 9.835 -4.037 -21.173 1.00 65.81 116 GLY A N 1
ATOM 879 C CA . GLY A 1 116 ? 10.865 -4.126 -22.209 1.00 65.81 116 GLY A CA 1
ATOM 880 C C . GLY A 1 116 ? 10.504 -3.252 -23.419 1.00 65.81 116 GLY A C 1
ATOM 881 O O . GLY A 1 116 ? 9.312 -3.026 -23.660 1.00 65.81 116 GLY A O 1
ATOM 882 N N . PRO A 1 117 ? 11.488 -2.790 -24.216 1.00 56.84 117 PRO A N 1
ATOM 883 C CA . PRO A 1 117 ? 11.193 -2.063 -25.439 1.00 56.84 117 PRO A CA 1
ATOM 884 C C . PRO A 1 117 ? 10.306 -2.941 -26.322 1.00 56.84 117 PRO A C 1
ATOM 886 O O . PRO A 1 117 ? 10.730 -3.973 -26.843 1.00 56.84 117 PRO A O 1
ATOM 889 N N . THR A 1 118 ? 9.045 -2.545 -26.480 1.00 49.72 118 THR A N 1
ATOM 890 C CA . THR A 1 118 ? 8.199 -3.122 -27.520 1.00 49.72 118 THR A CA 1
ATOM 891 C C . THR A 1 118 ? 8.885 -2.820 -28.850 1.00 49.72 118 THR A C 1
ATOM 893 O O . THR A 1 118 ? 9.204 -1.652 -29.099 1.00 49.72 118 THR A O 1
ATOM 896 N N . PRO A 1 119 ? 9.174 -3.825 -29.702 1.00 45.75 119 PRO A N 1
ATOM 897 C CA . PRO A 1 119 ? 9.690 -3.542 -31.027 1.00 45.75 119 PRO A CA 1
ATOM 898 C C . PRO A 1 119 ? 8.681 -2.610 -31.694 1.00 45.75 119 PRO A C 1
ATOM 900 O O . PRO A 1 119 ? 7.525 -2.982 -31.911 1.00 45.75 119 PRO A O 1
ATOM 903 N N . LYS A 1 120 ? 9.100 -1.364 -31.954 1.00 44.34 120 LYS A N 1
ATOM 904 C CA . LYS A 1 120 ? 8.337 -0.434 -32.789 1.00 44.34 120 LYS A CA 1
ATOM 905 C C . LYS A 1 120 ? 7.932 -1.227 -34.035 1.00 44.34 120 LYS A C 1
ATOM 907 O O . LYS A 1 120 ? 8.813 -1.896 -34.584 1.00 44.34 120 LYS A O 1
ATOM 912 N N . PRO A 1 121 ? 6.661 -1.191 -34.482 1.00 42.03 121 PRO A N 1
ATOM 913 C CA . PRO A 1 121 ? 6.289 -1.814 -35.742 1.00 42.03 121 PRO A CA 1
ATOM 914 C C . PRO A 1 121 ? 7.290 -1.334 -36.782 1.00 42.03 121 PRO A C 1
ATOM 916 O O . PRO A 1 121 ? 7.419 -0.123 -36.984 1.00 42.03 121 PRO A O 1
ATOM 919 N N . ALA A 1 122 ? 8.079 -2.259 -37.335 1.00 42.91 122 ALA A N 1
ATOM 920 C CA . ALA A 1 122 ? 9.091 -1.913 -38.313 1.00 42.91 122 ALA A CA 1
ATOM 921 C C . ALA A 1 122 ? 8.375 -1.120 -39.404 1.00 42.91 122 ALA A C 1
ATOM 923 O O . ALA A 1 122 ? 7.443 -1.632 -40.032 1.00 42.91 122 ALA A O 1
ATOM 924 N N . ALA A 1 123 ? 8.747 0.152 -39.574 1.00 48.25 123 ALA A N 1
ATOM 925 C CA . ALA A 1 123 ? 8.287 0.920 -40.714 1.00 48.25 123 ALA A CA 1
ATOM 926 C C . ALA A 1 123 ? 8.584 0.054 -41.940 1.00 48.25 123 ALA A C 1
ATOM 928 O O . ALA A 1 123 ? 9.726 -0.385 -42.106 1.00 48.25 123 ALA A O 1
ATOM 929 N N . LYS A 1 124 ? 7.542 -0.291 -42.714 1.00 48.34 124 LYS A N 1
ATOM 930 C CA . LYS A 1 124 ? 7.679 -1.158 -43.890 1.00 48.34 124 LYS A CA 1
ATOM 931 C C . LYS A 1 124 ? 8.898 -0.671 -44.678 1.00 48.34 124 LYS A C 1
ATOM 933 O O . LYS A 1 124 ? 8.923 0.518 -45.007 1.00 48.34 124 LYS A O 1
ATOM 938 N N . PRO A 1 125 ? 9.901 -1.526 -44.942 1.00 41.91 125 PRO A N 1
ATOM 939 C CA . PRO A 1 125 ? 11.094 -1.089 -45.640 1.00 41.91 125 PRO A CA 1
ATOM 940 C C . PRO A 1 125 ? 10.661 -0.475 -46.969 1.00 41.91 125 PRO A C 1
ATOM 942 O O . PRO A 1 125 ? 9.953 -1.108 -47.759 1.00 41.91 125 PRO A O 1
ATOM 945 N N . ALA A 1 126 ? 11.027 0.791 -47.175 1.00 52.62 126 ALA A N 1
ATOM 946 C CA . ALA A 1 126 ? 10.830 1.450 -48.451 1.00 52.62 126 ALA A CA 1
ATOM 947 C C . ALA A 1 126 ? 11.489 0.577 -49.528 1.00 52.62 126 ALA A C 1
ATOM 949 O O . ALA A 1 126 ? 12.634 0.147 -49.380 1.00 52.62 126 ALA A O 1
ATOM 950 N N . LYS A 1 127 ? 10.722 0.262 -50.577 1.00 42.81 127 LYS A N 1
ATOM 951 C CA . LYS A 1 127 ? 11.144 -0.560 -51.719 1.00 42.81 127 LYS A CA 1
ATOM 952 C C . LYS A 1 127 ? 12.555 -0.139 -52.170 1.00 42.81 127 LYS A C 1
ATOM 954 O O . LYS A 1 127 ? 12.731 1.034 -52.501 1.00 42.81 127 LYS A O 1
ATOM 959 N N . PRO A 1 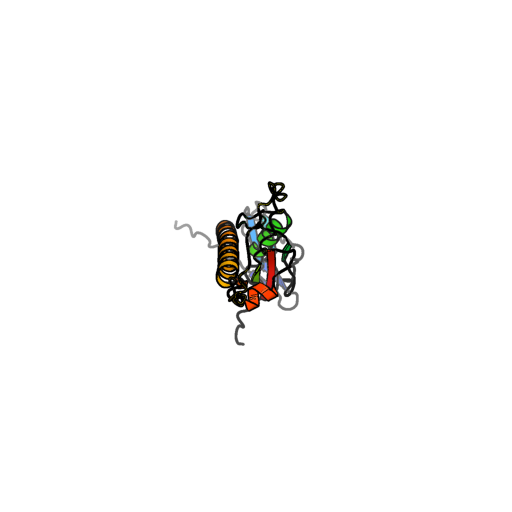128 ? 13.547 -1.046 -52.222 1.00 43.72 128 PRO A N 1
ATOM 960 C CA . PRO A 1 128 ? 14.885 -0.672 -52.652 1.00 43.72 128 PRO A CA 1
ATOM 961 C C . PRO A 1 128 ? 14.874 -0.302 -54.139 1.00 43.72 128 PRO A C 1
ATOM 963 O O . PRO A 1 128 ? 14.410 -1.067 -54.991 1.00 43.72 128 PRO A O 1
ATOM 966 N N . ALA A 1 129 ? 15.387 0.890 -54.446 1.00 49.09 129 ALA A N 1
ATOM 967 C CA . ALA A 1 129 ? 15.712 1.297 -55.804 1.00 49.09 129 ALA A CA 1
ATOM 968 C C . ALA A 1 129 ? 16.831 0.399 -56.366 1.00 49.09 129 ALA A C 1
ATOM 970 O O . ALA A 1 129 ? 17.719 -0.058 -55.647 1.00 49.09 129 ALA A O 1
ATOM 971 N N . LYS A 1 130 ? 16.733 0.114 -57.666 1.00 40.09 130 LYS A N 1
ATOM 972 C CA . LYS A 1 130 ? 17.508 -0.882 -58.418 1.00 40.09 130 LYS A CA 1
ATOM 973 C C . LYS A 1 130 ? 19.028 -0.788 -58.206 1.00 40.09 130 LYS A C 1
ATOM 975 O O . LYS A 1 130 ? 19.625 0.281 -58.279 1.00 40.09 130 LYS A O 1
ATOM 980 N N . ALA A 1 131 ? 19.628 -1.966 -58.048 1.00 41.06 131 ALA A N 1
ATOM 981 C CA . ALA A 1 131 ? 21.052 -2.219 -57.880 1.00 41.06 131 ALA A CA 1
ATOM 982 C C . ALA A 1 131 ? 21.926 -1.740 -59.057 1.00 41.06 131 ALA A C 1
ATOM 984 O O . ALA A 1 131 ? 21.586 -1.943 -60.225 1.00 41.06 131 ALA A O 1
ATOM 985 N N . LYS A 1 132 ? 23.124 -1.233 -58.736 1.00 36.62 132 LYS A N 1
ATOM 986 C CA . LYS A 1 132 ? 24.297 -1.238 -59.623 1.00 36.62 132 LYS A CA 1
ATOM 987 C C . LYS A 1 132 ? 25.449 -1.997 -58.950 1.00 36.62 132 LYS A C 1
ATOM 989 O O . LYS A 1 132 ? 25.660 -1.924 -57.747 1.00 36.62 132 LYS A O 1
ATOM 994 N N . LYS A 1 133 ? 26.120 -2.788 -59.782 1.00 37.88 133 LYS A N 1
ATOM 995 C CA . LYS A 1 133 ? 27.037 -3.912 -59.534 1.00 37.88 133 LYS A CA 1
ATOM 996 C C . LYS A 1 133 ? 28.473 -3.429 -59.260 1.00 37.88 133 LYS A C 1
ATOM 998 O O . LYS A 1 133 ? 28.956 -2.598 -60.020 1.00 37.88 133 LYS A O 1
ATOM 1003 N N . GLY A 1 134 ? 29.184 -4.006 -58.277 1.00 32.19 134 GLY A N 1
ATOM 1004 C CA . GLY A 1 134 ? 30.617 -3.715 -58.081 1.00 32.19 134 GLY A CA 1
ATOM 1005 C C . GLY A 1 134 ? 31.359 -4.439 -56.938 1.00 32.19 134 GLY A C 1
ATOM 1006 O O . GLY A 1 134 ? 31.550 -3.862 -55.885 1.00 32.19 134 GLY A O 1
ATOM 1007 N N . LYS A 1 135 ? 31.821 -5.671 -57.213 1.00 33.00 135 LYS A N 1
ATOM 1008 C CA . LYS A 1 135 ? 33.115 -6.312 -56.842 1.00 33.00 135 LYS A CA 1
ATOM 1009 C C . LYS A 1 135 ? 33.610 -6.425 -55.365 1.00 33.00 135 LYS A C 1
ATOM 1011 O O . LYS A 1 135 ? 34.127 -5.482 -54.791 1.00 33.00 135 LYS A O 1
ATOM 1016 N N . LYS A 1 136 ? 33.594 -7.686 -54.884 1.00 33.62 136 LYS A N 1
ATOM 1017 C CA . LYS A 1 136 ? 34.547 -8.448 -54.023 1.00 33.62 136 LYS A CA 1
ATOM 1018 C C . LYS A 1 136 ? 35.417 -7.703 -52.985 1.00 33.62 136 LYS A C 1
ATOM 1020 O O . LYS A 1 136 ? 36.385 -7.045 -53.344 1.00 33.62 136 LYS A O 1
ATOM 1025 N N . GLY A 1 137 ? 35.216 -8.071 -51.718 1.00 31.09 137 GLY A N 1
ATOM 1026 C CA . GLY A 1 137 ? 36.208 -7.993 -50.641 1.00 31.09 137 GLY A CA 1
ATOM 1027 C C . GLY A 1 137 ? 35.660 -8.645 -49.371 1.00 31.09 137 GLY A C 1
ATOM 1028 O O . GLY A 1 137 ? 34.778 -8.084 -48.735 1.00 31.09 137 GLY A O 1
ATOM 1029 N N . ALA A 1 138 ? 36.116 -9.859 -49.053 1.00 45.62 138 ALA A N 1
ATOM 1030 C CA . ALA A 1 138 ? 35.784 -10.548 -47.810 1.00 45.62 138 ALA A CA 1
ATOM 1031 C C . ALA A 1 138 ? 36.575 -9.913 -46.657 1.00 45.62 138 ALA A C 1
ATOM 1033 O O . ALA A 1 138 ? 37.801 -9.865 -46.718 1.00 45.62 138 ALA A O 1
ATOM 1034 N N . ALA A 1 139 ? 35.879 -9.450 -45.621 1.00 36.31 139 ALA A N 1
ATOM 1035 C CA . ALA A 1 139 ? 36.474 -9.079 -44.346 1.00 36.31 139 ALA A CA 1
ATOM 1036 C C . ALA A 1 139 ? 35.549 -9.540 -43.215 1.00 36.31 139 ALA A C 1
ATOM 1038 O O . ALA A 1 139 ? 34.329 -9.399 -43.282 1.00 36.31 139 ALA A O 1
ATOM 1039 N N . VAL A 1 140 ? 36.186 -10.174 -42.239 1.00 37.38 140 VAL A N 1
ATOM 1040 C CA .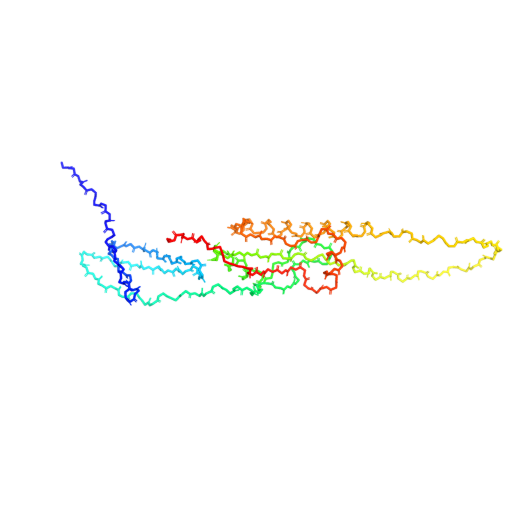 VAL A 1 140 ? 35.669 -10.887 -41.071 1.00 37.38 140 VAL A CA 1
ATOM 1041 C C . VAL A 1 140 ? 34.602 -10.075 -40.332 1.00 37.38 140 VAL A C 1
ATOM 1043 O O . VAL A 1 140 ? 34.802 -8.894 -40.056 1.00 37.38 140 VAL A O 1
ATOM 1046 N N . ALA A 1 141 ? 33.476 -10.713 -40.001 1.00 40.25 141 ALA A N 1
ATOM 1047 C CA . ALA A 1 141 ? 32.456 -10.117 -39.148 1.00 40.25 141 ALA A CA 1
ATOM 1048 C C . ALA A 1 141 ? 33.058 -9.849 -37.757 1.00 40.25 141 ALA A C 1
ATOM 1050 O O . ALA A 1 141 ? 33.504 -10.806 -37.116 1.00 40.25 141 ALA A O 1
ATOM 1051 N N . PRO A 1 142 ? 33.080 -8.599 -37.261 1.00 39.09 142 PRO A N 1
ATOM 1052 C CA . PRO A 1 142 ? 33.348 -8.383 -35.854 1.00 39.09 142 PRO A CA 1
ATOM 1053 C C . PRO A 1 142 ? 32.178 -8.991 -35.081 1.00 39.09 142 PRO A C 1
ATOM 1055 O O . PRO A 1 142 ? 31.013 -8.658 -35.316 1.00 39.09 142 PRO A O 1
ATOM 1058 N N . VAL A 1 143 ? 32.494 -9.935 -34.197 1.00 45.56 143 VAL A N 1
ATOM 1059 C CA . VAL A 1 143 ? 31.575 -10.414 -33.166 1.00 45.56 143 VAL A CA 1
ATOM 1060 C C . VAL A 1 143 ? 31.094 -9.171 -32.427 1.00 45.56 143 VAL A C 1
ATOM 1062 O O . VAL A 1 143 ? 31.897 -8.453 -31.839 1.00 45.56 143 VAL A O 1
ATOM 1065 N N . ALA A 1 144 ? 29.805 -8.862 -32.556 1.00 40.81 144 ALA A N 1
ATOM 1066 C CA . ALA A 1 144 ? 29.214 -7.692 -31.938 1.00 40.81 144 ALA A CA 1
ATOM 1067 C C . ALA A 1 144 ? 29.343 -7.820 -30.416 1.00 40.81 144 ALA A C 1
ATOM 1069 O O . ALA A 1 144 ? 28.620 -8.594 -29.786 1.00 40.81 144 ALA A O 1
ATOM 1070 N N . GLU A 1 145 ? 30.255 -7.055 -29.824 1.00 41.16 145 GLU A N 1
ATOM 1071 C CA . GLU A 1 145 ? 30.204 -6.739 -28.404 1.00 41.16 145 GLU A CA 1
ATOM 1072 C C . GLU A 1 145 ? 28.903 -5.968 -28.136 1.00 41.16 145 GLU A C 1
ATOM 1074 O O . GLU A 1 145 ? 28.765 -4.7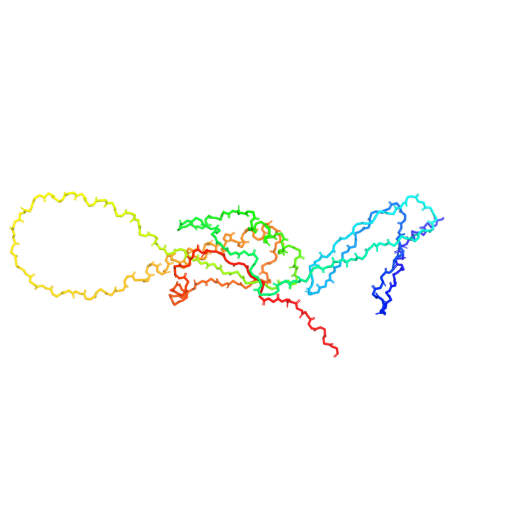82 -28.411 1.00 41.16 145 GLU A O 1
ATOM 1079 N N . VAL A 1 146 ? 27.891 -6.716 -27.696 1.00 48.72 146 VAL A N 1
ATOM 1080 C CA . VAL A 1 146 ? 26.998 -6.391 -26.578 1.00 48.72 146 VAL A CA 1
ATOM 1081 C C . VAL A 1 146 ? 26.687 -4.888 -26.421 1.00 48.72 146 VAL A C 1
ATOM 1083 O O . VAL A 1 146 ? 27.145 -4.222 -25.500 1.00 48.72 146 VAL A O 1
ATOM 1086 N N . VAL A 1 147 ? 25.780 -4.370 -27.256 1.00 47.97 147 VAL A N 1
ATOM 1087 C CA . VAL A 1 147 ? 25.126 -3.048 -27.083 1.00 47.97 147 VAL A CA 1
ATOM 1088 C C . VAL A 1 147 ? 24.055 -3.094 -25.965 1.00 47.97 147 VAL A C 1
ATOM 1090 O O . VAL A 1 147 ? 23.091 -2.332 -25.962 1.00 47.97 147 VAL A O 1
ATOM 1093 N N . THR A 1 148 ? 24.153 -4.030 -25.012 1.00 54.09 148 THR A N 1
ATOM 1094 C CA . THR A 1 148 ? 23.091 -4.265 -24.015 1.00 54.09 148 THR A CA 1
ATOM 1095 C C . THR A 1 148 ? 23.137 -3.293 -22.844 1.00 54.09 148 THR A C 1
ATOM 1097 O O . THR A 1 148 ? 22.111 -3.110 -22.199 1.00 54.09 148 THR A O 1
ATOM 1100 N N . SER A 1 149 ? 24.276 -2.639 -22.581 1.00 60.62 149 SER A N 1
ATOM 1101 C CA . SER A 1 149 ? 24.397 -1.654 -21.495 1.00 60.62 149 SER A CA 1
ATOM 1102 C C . SER A 1 149 ? 23.409 -0.502 -21.674 1.00 60.62 149 SER A C 1
ATOM 1104 O O . SER A 1 149 ? 22.642 -0.211 -20.767 1.00 60.62 149 SER A O 1
ATOM 1106 N N . SER A 1 150 ? 23.310 0.059 -22.883 1.00 76.44 150 SER A N 1
ATOM 1107 C CA . SER A 1 150 ? 22.417 1.191 -23.159 1.00 76.44 150 SER A CA 1
ATOM 1108 C C . SER A 1 150 ? 20.929 0.864 -22.969 1.00 76.44 150 SER A C 1
ATOM 1110 O O . SER A 1 150 ? 20.173 1.721 -22.512 1.00 76.44 150 SER A O 1
ATOM 1112 N N . VAL A 1 151 ? 20.497 -0.357 -23.298 1.00 81.12 151 VAL A N 1
ATOM 1113 C CA . VAL A 1 151 ? 19.095 -0.777 -23.131 1.00 81.12 151 VAL A CA 1
ATOM 1114 C C . VAL A 1 151 ? 18.797 -1.107 -21.671 1.00 81.12 151 VAL A C 1
ATOM 1116 O O . VAL A 1 151 ? 17.767 -0.682 -21.148 1.00 81.12 151 VAL A O 1
ATOM 1119 N N . ASP A 1 152 ? 19.703 -1.814 -20.995 1.00 83.31 152 ASP A N 1
ATOM 1120 C CA . ASP A 1 152 ? 19.567 -2.122 -19.570 1.00 83.31 152 ASP A CA 1
ATOM 1121 C C . ASP A 1 152 ? 19.544 -0.830 -18.731 1.00 83.31 152 ASP A C 1
ATOM 1123 O O . ASP A 1 152 ? 18.736 -0.702 -17.809 1.00 83.31 152 ASP A O 1
ATOM 1127 N N . ASP A 1 153 ? 20.352 0.168 -19.098 1.00 85.44 153 ASP A N 1
ATOM 1128 C CA . ASP A 1 153 ? 20.370 1.485 -18.457 1.00 85.44 153 ASP A CA 1
ATOM 1129 C C . ASP A 1 153 ? 19.053 2.247 -18.669 1.00 85.44 153 ASP A C 1
ATOM 1131 O O . ASP A 1 153 ? 18.521 2.833 -17.723 1.00 85.44 153 ASP A O 1
ATOM 1135 N N . GLN A 1 154 ? 18.470 2.194 -19.874 1.00 86.75 154 GLN A N 1
ATOM 1136 C CA . GLN A 1 154 ? 17.151 2.778 -20.151 1.00 86.75 154 GLN A CA 1
ATOM 1137 C C . GLN A 1 154 ? 16.039 2.108 -19.336 1.00 86.75 154 GLN A C 1
ATOM 1139 O O . GLN A 1 154 ? 15.176 2.794 -18.783 1.00 86.75 154 GLN A O 1
ATOM 1144 N N . LEU A 1 155 ? 16.056 0.777 -19.232 1.00 88.44 155 LEU A N 1
ATOM 1145 C CA . LEU A 1 155 ? 15.068 0.031 -18.452 1.00 88.44 155 LEU A CA 1
ATOM 1146 C C . LEU A 1 155 ? 15.198 0.307 -16.955 1.00 88.44 155 LEU A C 1
ATOM 1148 O O . LEU A 1 155 ? 14.184 0.485 -16.277 1.00 88.44 155 LEU A O 1
ATOM 1152 N N . ARG A 1 156 ? 16.429 0.409 -16.446 1.00 89.12 156 ARG A N 1
ATOM 1153 C CA . ARG A 1 156 ? 16.695 0.794 -15.057 1.00 89.12 156 ARG A CA 1
ATOM 1154 C C . ARG A 1 156 ? 16.188 2.207 -14.770 1.00 89.12 156 ARG A C 1
ATOM 1156 O O . ARG A 1 156 ? 15.474 2.409 -13.789 1.00 89.12 156 ARG A O 1
ATOM 1163 N N . ALA A 1 157 ? 16.485 3.169 -15.645 1.00 89.56 157 ALA A N 1
ATOM 1164 C CA . ALA A 1 157 ? 15.997 4.540 -15.514 1.00 89.56 157 ALA A CA 1
ATOM 1165 C C . ALA A 1 157 ? 14.458 4.608 -15.532 1.00 89.56 157 ALA A C 1
ATOM 1167 O O . ALA A 1 157 ? 13.854 5.322 -14.729 1.00 89.56 157 ALA A O 1
ATOM 1168 N N . LEU A 1 158 ? 13.805 3.818 -16.393 1.00 90.56 158 LEU A N 1
ATOM 1169 C CA . LEU A 1 158 ? 12.346 3.719 -16.432 1.00 90.56 158 LEU A CA 1
ATOM 1170 C C . LEU A 1 158 ? 11.779 3.124 -15.135 1.00 90.56 158 LEU A C 1
ATOM 1172 O O . LEU A 1 158 ? 10.820 3.672 -14.589 1.00 90.56 158 LEU A O 1
ATOM 1176 N N . ALA A 1 159 ? 12.369 2.042 -14.619 1.00 91.81 159 ALA A N 1
ATOM 1177 C CA . ALA A 1 159 ? 11.952 1.426 -13.359 1.00 91.81 159 ALA A CA 1
ATOM 1178 C C . ALA A 1 159 ? 12.074 2.410 -12.183 1.00 91.81 159 ALA A C 1
ATOM 1180 O O . ALA A 1 159 ? 11.138 2.555 -11.396 1.00 91.81 159 ALA A O 1
ATOM 1181 N N . GLN A 1 160 ? 13.180 3.156 -12.112 1.00 93.62 160 GLN A N 1
ATOM 1182 C CA . GLN A 1 160 ? 13.384 4.196 -11.103 1.00 93.62 160 GLN A CA 1
ATOM 1183 C C . GLN A 1 160 ? 12.372 5.341 -11.237 1.00 93.62 160 GLN A C 1
ATOM 1185 O O . GLN A 1 160 ? 11.783 5.759 -10.240 1.00 93.62 160 GLN A O 1
ATOM 1190 N N . SER A 1 161 ? 12.113 5.824 -12.457 1.00 92.69 161 SER A N 1
ATOM 1191 C CA . SER A 1 161 ? 11.124 6.882 -12.702 1.00 92.69 161 SER A CA 1
ATOM 1192 C C . SER A 1 161 ? 9.708 6.447 -12.301 1.00 92.69 161 SER A C 1
ATOM 1194 O O . SER A 1 161 ? 8.979 7.201 -11.657 1.00 92.69 161 SER A O 1
ATOM 1196 N N . ARG A 1 162 ? 9.334 5.198 -12.599 1.00 94.62 162 ARG A N 1
ATOM 1197 C CA . ARG A 1 162 ? 8.067 4.593 -12.163 1.00 94.62 162 ARG A CA 1
ATOM 1198 C C . ARG A 1 162 ? 7.976 4.471 -10.646 1.00 94.62 162 ARG A C 1
ATOM 1200 O O . ARG A 1 162 ? 6.958 4.845 -10.069 1.00 94.62 162 ARG A O 1
ATOM 1207 N N . ALA A 1 163 ? 9.038 4.005 -9.991 1.00 95.62 163 ALA A N 1
ATOM 1208 C CA . ALA A 1 163 ? 9.086 3.936 -8.534 1.00 95.62 163 ALA A CA 1
ATOM 1209 C C . ALA A 1 163 ? 8.903 5.322 -7.901 1.00 95.62 163 ALA A C 1
ATOM 1211 O O . ALA A 1 163 ? 8.146 5.458 -6.942 1.00 95.62 163 ALA A O 1
ATOM 1212 N N . GLN A 1 164 ? 9.518 6.363 -8.472 1.00 95.69 164 GLN A N 1
ATOM 1213 C CA . GLN A 1 164 ? 9.317 7.738 -8.014 1.00 95.69 164 GLN A CA 1
ATOM 1214 C C . GLN A 1 164 ? 7.868 8.206 -8.188 1.00 95.69 164 GLN A C 1
ATOM 1216 O O . GLN A 1 164 ? 7.308 8.778 -7.258 1.00 95.69 164 GLN A O 1
ATOM 1221 N N . ALA A 1 165 ? 7.217 7.899 -9.314 1.00 94.69 165 ALA A N 1
ATOM 1222 C CA . ALA A 1 165 ? 5.807 8.237 -9.514 1.00 94.69 165 ALA A CA 1
ATOM 1223 C C . ALA A 1 165 ? 4.890 7.599 -8.448 1.00 94.69 165 ALA A C 1
ATOM 1225 O O . ALA A 1 165 ? 3.988 8.262 -7.930 1.00 94.69 165 ALA A O 1
ATOM 1226 N N . VAL A 1 166 ? 5.147 6.340 -8.065 1.00 95.62 166 VAL A N 1
ATOM 1227 C CA . VAL A 1 166 ? 4.403 5.668 -6.981 1.00 95.62 166 VAL A CA 1
ATOM 1228 C C . VAL A 1 166 ? 4.699 6.319 -5.633 1.00 95.62 166 VAL A C 1
ATOM 1230 O O . VAL A 1 166 ? 3.760 6.589 -4.889 1.00 95.62 166 VAL A O 1
ATOM 1233 N N . LYS A 1 167 ? 5.969 6.629 -5.330 1.00 95.62 167 LYS A N 1
ATOM 1234 C CA . LYS A 1 167 ? 6.354 7.346 -4.100 1.00 95.62 167 LYS A CA 1
ATOM 1235 C C . LYS A 1 167 ? 5.608 8.669 -3.976 1.00 95.62 167 LYS A C 1
ATOM 1237 O O . LYS A 1 167 ? 4.978 8.912 -2.955 1.00 95.62 167 LYS A O 1
ATOM 1242 N N . THR A 1 168 ? 5.611 9.490 -5.027 1.00 95.00 168 THR A N 1
ATOM 1243 C CA . THR A 1 168 ? 4.905 10.778 -5.038 1.00 95.00 168 THR A CA 1
ATOM 1244 C C . THR A 1 168 ? 3.405 10.609 -4.801 1.00 95.00 168 THR A C 1
ATOM 1246 O O . THR A 1 168 ? 2.828 11.360 -4.016 1.00 95.00 168 THR A O 1
ATOM 1249 N N . MET A 1 169 ? 2.769 9.618 -5.435 1.00 94.06 169 MET A N 1
ATOM 1250 C CA . MET A 1 169 ? 1.355 9.317 -5.192 1.00 94.06 169 MET A CA 1
ATOM 1251 C C . MET A 1 169 ? 1.110 8.921 -3.729 1.00 94.06 169 MET A C 1
ATOM 1253 O O . MET A 1 169 ? 0.189 9.439 -3.106 1.00 94.06 169 MET A O 1
ATOM 1257 N N . MET A 1 170 ? 1.935 8.036 -3.170 1.00 93.50 170 MET A N 1
ATOM 1258 C CA . MET A 1 170 ? 1.792 7.565 -1.790 1.00 93.50 170 MET A CA 1
ATOM 1259 C C . MET A 1 170 ? 1.969 8.688 -0.771 1.00 93.50 170 MET A C 1
ATOM 1261 O O . MET A 1 170 ? 1.139 8.830 0.124 1.00 93.50 170 MET A O 1
ATOM 1265 N N . THR A 1 171 ? 2.984 9.537 -0.946 1.00 93.50 171 THR A N 1
ATOM 1266 C CA . THR A 1 171 ? 3.183 10.721 -0.103 1.00 93.50 171 THR A CA 1
ATOM 1267 C C . THR A 1 171 ? 1.988 11.670 -0.194 1.00 93.50 171 THR A C 1
ATOM 1269 O O . THR A 1 171 ? 1.534 12.177 0.828 1.00 93.50 171 THR A O 1
ATOM 1272 N N . LYS A 1 172 ? 1.432 11.880 -1.396 1.00 93.00 172 LYS A N 1
ATOM 1273 C CA . LYS A 1 172 ? 0.233 12.711 -1.592 1.00 93.00 172 LYS A CA 1
ATOM 1274 C C . LYS A 1 172 ? -0.994 12.147 -0.866 1.00 93.00 172 LYS A C 1
ATOM 1276 O O . LYS A 1 172 ? -1.811 12.915 -0.371 1.00 93.00 172 LYS A O 1
ATOM 1281 N N . GLU A 1 173 ? -1.110 10.825 -0.783 1.00 90.50 173 GLU A N 1
ATOM 1282 C CA . GLU A 1 173 ? -2.178 10.128 -0.056 1.00 90.50 173 GLU A CA 1
ATOM 1283 C C . GLU A 1 173 ? -1.932 10.013 1.460 1.00 90.50 173 GLU A C 1
ATOM 1285 O O . GLU A 1 173 ? -2.787 9.484 2.175 1.00 90.50 173 GLU A O 1
ATOM 1290 N N . GLY A 1 174 ? -0.794 10.512 1.959 1.00 90.31 174 GLY A N 1
ATOM 1291 C CA . GLY A 1 174 ? -0.420 10.457 3.375 1.00 90.31 174 GLY A CA 1
ATOM 1292 C C . GLY A 1 174 ? 0.069 9.083 3.843 1.00 90.31 174 GLY A C 1
ATOM 1293 O O . GLY A 1 174 ? 0.041 8.796 5.035 1.00 90.31 174 GLY A O 1
ATOM 1294 N N . ILE A 1 175 ? 0.498 8.211 2.927 1.00 90.94 175 ILE A N 1
ATOM 1295 C CA . ILE A 1 175 ? 1.012 6.876 3.254 1.00 90.94 175 ILE A CA 1
ATOM 1296 C C . ILE A 1 175 ? 2.497 6.986 3.621 1.00 90.94 175 ILE A C 1
ATOM 1298 O O . ILE A 1 175 ? 3.298 7.499 2.836 1.00 90.94 175 ILE A O 1
ATOM 1302 N N . SER A 1 176 ? 2.880 6.467 4.794 1.00 88.44 176 SER A N 1
ATOM 1303 C CA . SER A 1 176 ? 4.289 6.427 5.202 1.00 88.44 176 SER A CA 1
ATOM 1304 C C . SER A 1 176 ? 5.105 5.501 4.300 1.00 88.44 176 SER A C 1
ATOM 1306 O O . SER A 1 176 ? 4.740 4.345 4.078 1.00 88.44 176 SER A O 1
ATOM 1308 N N . LEU A 1 177 ? 6.248 5.995 3.823 1.00 91.94 177 LEU A N 1
ATOM 1309 C CA . LEU A 1 177 ? 7.179 5.221 3.002 1.00 91.94 177 LEU A CA 1
ATOM 1310 C C . LEU A 1 177 ? 8.127 4.342 3.835 1.00 91.94 177 LEU A C 1
ATOM 1312 O O . LEU A 1 177 ? 8.795 3.486 3.262 1.00 91.94 177 LEU A O 1
ATOM 1316 N N . THR A 1 178 ? 8.198 4.530 5.160 1.00 90.50 178 THR A N 1
ATOM 1317 C CA . THR A 1 178 ? 9.139 3.806 6.041 1.00 90.50 178 THR A CA 1
ATOM 1318 C C . THR A 1 178 ? 8.822 2.317 6.151 1.00 90.50 178 THR A C 1
ATOM 1320 O O . THR A 1 178 ? 9.729 1.502 6.263 1.00 90.50 178 THR A O 1
ATOM 1323 N N . ARG A 1 179 ? 7.542 1.954 6.034 1.00 88.81 179 ARG A N 1
ATOM 1324 C CA . ARG A 1 179 ? 7.052 0.566 6.064 1.00 88.81 179 ARG A CA 1
ATOM 1325 C C . ARG A 1 179 ? 7.075 -0.133 4.700 1.00 88.81 179 ARG A C 1
ATOM 1327 O O . ARG A 1 179 ? 6.472 -1.194 4.538 1.00 88.81 179 ARG A O 1
ATOM 1334 N N . ILE A 1 180 ? 7.703 0.485 3.695 1.00 93.88 180 ILE A N 1
ATOM 1335 C CA . ILE A 1 180 ? 7.682 0.019 2.307 1.00 93.88 180 ILE A CA 1
ATOM 1336 C C . ILE A 1 180 ? 9.077 -0.417 1.865 1.00 93.88 180 ILE A C 1
ATOM 1338 O O . ILE A 1 180 ? 9.982 0.399 1.687 1.00 93.88 180 ILE A O 1
ATOM 1342 N N . LYS A 1 181 ? 9.217 -1.709 1.577 1.00 95.19 181 LYS A N 1
ATOM 1343 C CA . LYS A 1 181 ? 10.349 -2.266 0.846 1.00 95.19 181 LYS A CA 1
ATOM 1344 C C . LYS A 1 181 ? 10.136 -2.073 -0.653 1.00 95.19 181 LYS A C 1
ATOM 1346 O O . LYS A 1 181 ? 9.156 -2.547 -1.228 1.00 95.19 181 LYS A O 1
ATOM 1351 N N . TRP A 1 182 ? 11.079 -1.395 -1.292 1.00 94.94 182 TRP A N 1
ATOM 1352 C CA . TRP A 1 182 ? 11.071 -1.173 -2.734 1.00 94.94 182 TRP A CA 1
ATOM 1353 C C . TRP A 1 182 ? 11.881 -2.261 -3.431 1.00 94.94 182 TRP A C 1
ATOM 1355 O O . TRP A 1 182 ? 13.077 -2.393 -3.195 1.00 94.94 182 TRP A O 1
ATOM 1365 N N . ASP A 1 183 ? 11.220 -3.024 -4.290 1.00 94.56 183 ASP A N 1
ATOM 1366 C CA . ASP A 1 183 ? 11.834 -4.024 -5.156 1.00 94.56 183 ASP A CA 1
ATOM 1367 C C . ASP A 1 183 ? 11.868 -3.468 -6.586 1.00 94.56 183 ASP A C 1
ATOM 1369 O O . ASP A 1 183 ? 10.928 -3.596 -7.376 1.00 94.56 183 ASP A O 1
ATOM 1373 N N . VAL A 1 184 ? 12.937 -2.727 -6.873 1.00 93.56 184 VAL A N 1
ATOM 1374 C CA . VAL A 1 184 ? 13.171 -2.081 -8.167 1.00 93.56 184 VAL A CA 1
ATOM 1375 C C . VAL A 1 184 ? 14.383 -2.756 -8.805 1.00 93.56 184 VAL A C 1
ATOM 1377 O O . VAL A 1 184 ? 15.437 -2.798 -8.177 1.00 93.56 184 VAL A O 1
ATOM 1380 N N . PRO A 1 185 ? 14.278 -3.284 -10.035 1.00 89.56 185 PRO A N 1
ATOM 1381 C CA . PRO A 1 185 ? 15.412 -3.888 -10.719 1.00 89.56 185 PRO A CA 1
ATOM 1382 C C . PRO A 1 185 ? 16.570 -2.897 -10.912 1.00 89.56 185 PRO A C 1
ATOM 1384 O O . PRO A 1 185 ? 16.424 -1.870 -11.575 1.00 89.56 185 PRO A O 1
ATOM 1387 N N . GLU A 1 186 ? 17.740 -3.242 -10.381 1.00 87.19 186 GLU A N 1
ATOM 1388 C CA . GLU A 1 186 ? 18.981 -2.462 -10.478 1.00 87.19 186 GLU A CA 1
ATOM 1389 C C . GLU A 1 186 ? 20.060 -3.188 -11.284 1.00 87.19 186 GLU A C 1
ATOM 1391 O O . GLU A 1 186 ? 20.964 -2.567 -11.839 1.00 87.19 186 GLU A O 1
ATOM 1396 N N . THR A 1 187 ? 19.982 -4.507 -11.412 1.00 86.12 187 THR A N 1
ATOM 1397 C CA . THR A 1 187 ? 20.962 -5.288 -12.178 1.00 86.12 187 THR A CA 1
ATOM 1398 C C . THR A 1 187 ? 20.356 -5.829 -13.466 1.00 86.12 187 THR A C 1
ATOM 1400 O O . THR A 1 187 ? 19.160 -6.114 -13.540 1.00 86.12 187 THR A O 1
ATOM 1403 N N . SER A 1 188 ? 21.192 -6.058 -14.482 1.00 83.12 188 SER A N 1
ATOM 1404 C CA . SER A 1 188 ? 20.765 -6.728 -15.717 1.00 83.12 188 SER A CA 1
ATOM 1405 C C . SER A 1 188 ? 20.156 -8.110 -15.449 1.00 83.12 188 SER A C 1
ATOM 1407 O O . SER A 1 188 ? 19.249 -8.535 -16.158 1.00 83.12 188 SER A O 1
ATOM 1409 N N . ALA A 1 189 ? 20.614 -8.815 -14.408 1.00 84.88 189 ALA A N 1
ATOM 1410 C CA . ALA A 1 189 ? 20.039 -10.095 -13.999 1.00 84.88 189 ALA A CA 1
ATOM 1411 C C . ALA A 1 189 ? 18.595 -9.941 -13.489 1.00 84.88 189 ALA A C 1
ATOM 1413 O O . ALA A 1 189 ? 17.711 -10.676 -13.926 1.00 84.88 189 ALA A O 1
ATOM 1414 N N . GLN A 1 190 ? 18.335 -8.949 -12.630 1.00 85.69 190 GLN A N 1
ATOM 1415 C CA . GLN A 1 190 ? 16.986 -8.643 -12.140 1.00 85.69 190 GLN A CA 1
ATOM 1416 C C . GLN A 1 190 ? 16.062 -8.177 -13.270 1.00 85.69 190 GLN A C 1
ATOM 1418 O O . GLN A 1 190 ? 14.926 -8.633 -13.350 1.00 85.69 190 GLN A O 1
ATOM 1423 N N . LEU A 1 191 ? 16.559 -7.332 -14.181 1.00 84.25 191 LEU A N 1
ATOM 1424 C CA . LEU A 1 191 ? 15.807 -6.880 -15.356 1.00 84.25 191 LEU A CA 1
ATOM 1425 C C . LEU A 1 191 ? 15.372 -8.056 -16.237 1.00 84.25 191 LEU A C 1
ATOM 1427 O O . LEU A 1 191 ? 14.221 -8.119 -16.662 1.00 84.25 191 LEU A O 1
ATOM 1431 N N . ARG A 1 192 ? 16.261 -9.029 -16.462 1.00 81.94 192 ARG A N 1
ATOM 1432 C CA . ARG A 1 192 ? 15.932 -10.254 -17.208 1.00 81.94 192 ARG A CA 1
ATOM 1433 C C . ARG A 1 192 ? 14.942 -11.146 -16.462 1.00 81.94 192 ARG A C 1
ATOM 1435 O O . ARG A 1 192 ? 14.083 -11.737 -17.104 1.00 81.94 192 ARG A O 1
ATOM 1442 N N . ALA A 1 193 ? 15.024 -11.220 -15.134 1.00 83.81 193 ALA A N 1
ATOM 1443 C CA . ALA A 1 193 ? 14.114 -12.027 -14.317 1.00 83.81 193 ALA A CA 1
ATOM 1444 C C . ALA A 1 193 ? 12.662 -11.512 -14.328 1.00 83.81 193 ALA A C 1
ATOM 1446 O O . ALA A 1 193 ? 11.725 -12.276 -14.089 1.00 83.81 193 ALA A O 1
ATOM 1447 N N . VAL A 1 194 ? 12.468 -10.221 -14.607 1.00 83.62 194 VAL A N 1
ATOM 1448 C CA . VAL A 1 194 ? 11.139 -9.599 -14.713 1.00 83.62 194 VAL A CA 1
ATOM 1449 C C . VAL A 1 194 ? 10.714 -9.322 -16.156 1.00 83.62 194 VAL A C 1
ATOM 1451 O O . VAL A 1 194 ? 9.570 -8.931 -16.395 1.00 83.62 194 VAL A O 1
ATOM 1454 N N . ALA A 1 195 ? 11.602 -9.547 -17.126 1.00 77.44 195 ALA A N 1
ATOM 1455 C CA . ALA A 1 195 ? 11.306 -9.358 -18.536 1.00 77.44 195 ALA A CA 1
ATOM 1456 C C . ALA A 1 195 ? 10.137 -10.257 -18.975 1.00 77.44 195 ALA A C 1
ATOM 1458 O O . ALA A 1 195 ? 10.086 -11.446 -18.668 1.00 77.44 195 ALA A O 1
ATOM 1459 N N . GLY A 1 196 ? 9.186 -9.682 -19.714 1.00 75.50 196 GLY A N 1
ATOM 1460 C CA . GLY A 1 196 ? 8.027 -10.411 -20.240 1.00 75.50 196 GLY A CA 1
ATOM 1461 C C . GLY A 1 196 ? 6.845 -10.551 -19.274 1.00 75.50 196 GLY A C 1
ATOM 1462 O O . GLY A 1 196 ? 5.808 -11.079 -19.680 1.00 75.50 196 GLY A O 1
ATOM 1463 N N . ARG A 1 197 ? 6.947 -10.043 -18.037 1.00 82.56 197 ARG A N 1
ATOM 1464 C CA . ARG A 1 197 ? 5.780 -9.910 -17.153 1.00 82.56 197 ARG A CA 1
ATOM 1465 C C . ARG A 1 197 ? 4.762 -8.935 -17.747 1.00 82.56 197 ARG A C 1
ATOM 1467 O O . ARG A 1 197 ? 5.120 -7.966 -18.418 1.00 82.56 197 ARG A O 1
ATOM 1474 N N . LYS A 1 198 ? 3.475 -9.230 -17.545 1.00 84.69 198 LYS A N 1
ATOM 1475 C CA . LYS A 1 198 ? 2.366 -8.414 -18.075 1.00 84.69 198 LYS A CA 1
ATOM 1476 C C . LYS A 1 198 ? 2.036 -7.260 -17.134 1.00 84.69 198 LYS A C 1
ATOM 1478 O O . LYS A 1 198 ? 1.636 -6.183 -17.575 1.00 84.69 198 LYS A O 1
ATOM 1483 N N . GLU A 1 199 ? 2.182 -7.513 -15.844 1.00 90.00 199 GLU A N 1
ATOM 1484 C CA . GLU A 1 199 ? 2.105 -6.550 -14.766 1.00 90.00 199 GLU A CA 1
ATOM 1485 C C . GLU A 1 199 ? 3.357 -5.672 -14.722 1.00 90.00 199 GLU A C 1
ATOM 1487 O O . GLU A 1 199 ? 4.473 -6.137 -14.949 1.00 90.00 199 GLU A O 1
ATOM 1492 N N . ASN A 1 200 ? 3.157 -4.389 -14.420 1.00 91.81 200 ASN A N 1
ATOM 1493 C CA . ASN A 1 200 ? 4.248 -3.434 -14.244 1.00 91.81 200 ASN A CA 1
ATOM 1494 C C . ASN A 1 200 ? 4.284 -2.769 -12.862 1.00 91.81 200 ASN A C 1
ATOM 1496 O O . ASN A 1 200 ? 5.189 -1.986 -12.567 1.00 91.81 200 ASN A O 1
ATOM 1500 N N . LEU A 1 201 ? 3.338 -3.142 -11.999 1.00 95.25 201 LEU A N 1
ATOM 1501 C CA . LEU A 1 201 ? 3.322 -2.805 -10.586 1.00 95.25 201 LEU A CA 1
ATOM 1502 C C . LEU A 1 201 ? 2.676 -3.944 -9.792 1.00 95.25 201 LEU A C 1
ATOM 1504 O O . LEU A 1 201 ? 1.589 -4.418 -10.138 1.00 95.25 201 LEU A O 1
ATOM 1508 N N . VAL A 1 202 ? 3.337 -4.338 -8.708 1.00 95.19 202 VAL A N 1
ATOM 1509 C CA . VAL A 1 202 ? 2.812 -5.278 -7.715 1.00 95.19 202 VAL A CA 1
ATOM 1510 C C . VAL A 1 202 ? 2.950 -4.648 -6.335 1.00 95.19 202 VAL A C 1
ATOM 1512 O O . VAL A 1 202 ? 4.012 -4.136 -5.994 1.00 95.19 202 VAL A O 1
ATOM 1515 N N . ILE A 1 203 ? 1.877 -4.677 -5.551 1.00 95.69 203 ILE A N 1
ATOM 1516 C CA . ILE A 1 203 ? 1.838 -4.207 -4.164 1.00 95.69 203 ILE A CA 1
ATOM 1517 C C . ILE A 1 203 ? 1.393 -5.384 -3.315 1.00 95.69 203 ILE A C 1
ATOM 1519 O O . ILE A 1 203 ? 0.286 -5.893 -3.495 1.00 95.69 203 ILE A O 1
ATOM 1523 N N . MET A 1 204 ? 2.245 -5.815 -2.396 1.00 95.38 204 MET A N 1
ATOM 1524 C CA . MET A 1 204 ? 2.027 -7.007 -1.586 1.00 95.38 204 MET A CA 1
ATOM 1525 C C . MET A 1 204 ? 2.296 -6.714 -0.119 1.00 95.38 204 MET A C 1
ATOM 1527 O O . MET A 1 204 ? 3.218 -5.973 0.214 1.00 95.38 204 MET A O 1
ATOM 1531 N N . ILE A 1 205 ? 1.510 -7.332 0.757 1.00 92.44 205 ILE A N 1
ATOM 1532 C CA . ILE A 1 205 ? 1.772 -7.306 2.194 1.00 92.44 205 ILE A CA 1
ATOM 1533 C C . ILE A 1 205 ? 2.835 -8.360 2.491 1.00 92.44 205 ILE A C 1
ATOM 1535 O O . ILE A 1 205 ? 2.574 -9.556 2.373 1.00 92.44 205 ILE A O 1
ATOM 1539 N N . SER A 1 206 ? 4.038 -7.925 2.846 1.00 91.94 206 SER A N 1
ATOM 1540 C CA . SER A 1 206 ? 5.167 -8.814 3.138 1.00 91.94 206 SER A CA 1
ATOM 1541 C C . SER A 1 206 ? 5.238 -9.241 4.598 1.00 91.94 206 SER A C 1
ATOM 1543 O O . SER A 1 206 ? 5.874 -10.244 4.901 1.00 91.94 206 SER A O 1
ATOM 1545 N N . GLY A 1 207 ? 4.599 -8.501 5.499 1.00 89.69 207 GLY A N 1
ATOM 1546 C CA . GLY A 1 207 ? 4.631 -8.796 6.923 1.00 89.69 207 GLY A CA 1
ATOM 1547 C C . GLY A 1 207 ? 3.801 -7.810 7.728 1.00 89.69 207 GLY A C 1
ATOM 1548 O O . GLY A 1 207 ? 3.066 -6.991 7.171 1.00 89.69 207 GLY A O 1
ATOM 1549 N N . ILE A 1 208 ? 3.941 -7.902 9.041 1.00 88.19 208 ILE A N 1
ATOM 1550 C CA . ILE A 1 208 ? 3.339 -6.994 10.010 1.00 88.19 208 ILE A CA 1
ATOM 1551 C C . ILE A 1 208 ? 4.477 -6.509 10.896 1.00 88.19 208 ILE A C 1
ATOM 1553 O O . ILE A 1 208 ? 5.294 -7.319 11.329 1.00 88.19 208 ILE A O 1
ATOM 1557 N N . ASP A 1 209 ? 4.526 -5.206 11.120 1.00 83.00 209 ASP A N 1
ATOM 1558 C CA . ASP A 1 209 ? 5.422 -4.591 12.082 1.00 83.00 209 ASP A CA 1
ATOM 1559 C C . ASP A 1 209 ? 4.831 -4.836 13.471 1.00 83.00 209 ASP A C 1
ATOM 1561 O O . ASP A 1 209 ? 3.796 -4.269 13.834 1.00 83.00 209 ASP A O 1
ATOM 1565 N N . VAL A 1 210 ? 5.401 -5.798 14.189 1.00 75.62 210 VAL A N 1
ATOM 1566 C CA . VAL A 1 210 ? 5.051 -6.079 15.578 1.00 75.62 210 VAL A CA 1
ATOM 1567 C C . VAL A 1 210 ? 6.282 -5.687 16.373 1.00 75.62 210 VAL A C 1
ATOM 1569 O O . VAL A 1 210 ? 7.298 -6.371 16.285 1.00 75.62 210 VAL A O 1
ATOM 1572 N N . GLU A 1 211 ? 6.204 -4.583 17.115 1.00 62.78 211 GLU A N 1
ATOM 1573 C CA . GLU A 1 211 ? 7.113 -4.398 18.243 1.00 62.78 211 GLU A CA 1
ATOM 1574 C C . GLU A 1 211 ? 6.813 -5.557 19.199 1.00 62.78 211 GLU A C 1
ATOM 1576 O O . GLU A 1 211 ? 5.720 -5.644 19.762 1.00 62.78 211 GLU A O 1
ATOM 1581 N N . GLU A 1 212 ? 7.722 -6.529 19.272 1.00 54.16 212 GLU A N 1
ATOM 1582 C CA . GLU A 1 212 ? 7.698 -7.516 20.343 1.00 54.16 212 GLU A CA 1
ATOM 1583 C C . GLU A 1 212 ? 7.962 -6.733 21.632 1.00 54.16 212 GLU A C 1
ATOM 1585 O O . GLU A 1 212 ? 9.089 -6.314 21.890 1.00 54.16 212 GLU A O 1
ATOM 1590 N N . GLU A 1 213 ? 6.909 -6.460 22.407 1.00 48.34 213 GLU A N 1
ATOM 1591 C CA . GLU A 1 213 ? 7.087 -6.159 23.824 1.00 48.34 213 GLU A CA 1
ATOM 1592 C C . GLU A 1 213 ? 7.730 -7.412 24.430 1.00 48.34 213 GLU A C 1
ATOM 1594 O O . GLU A 1 213 ? 7.105 -8.470 24.501 1.00 48.34 213 GLU A O 1
ATOM 1599 N N . GLU A 1 214 ? 9.025 -7.316 24.740 1.00 41.81 214 GLU A N 1
ATOM 1600 C CA . GLU A 1 214 ? 9.735 -8.314 25.534 1.00 41.81 214 GLU A CA 1
ATOM 1601 C C . GLU A 1 214 ? 9.025 -8.416 26.895 1.00 41.81 214 GLU A C 1
ATOM 1603 O O . GLU A 1 214 ? 9.087 -7.482 27.698 1.00 41.81 214 GLU A O 1
ATOM 1608 N N . ASP A 1 215 ? 8.312 -9.527 27.111 1.00 41.09 215 ASP A N 1
ATOM 1609 C CA . ASP A 1 215 ? 7.761 -9.939 28.412 1.00 41.09 215 ASP A CA 1
ATOM 1610 C C . ASP A 1 215 ? 8.874 -1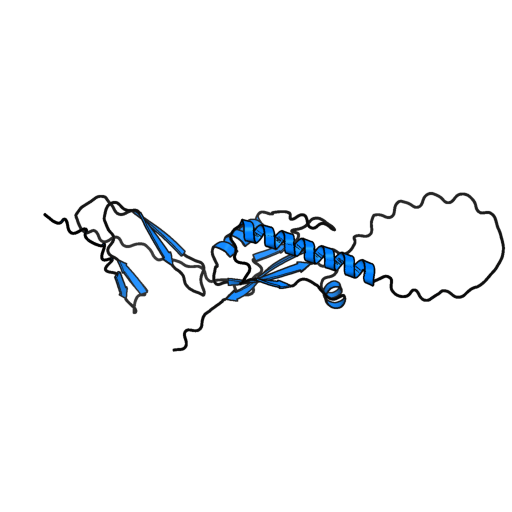0.332 29.407 1.00 41.09 215 ASP A C 1
ATOM 1612 O O . ASP A 1 215 ? 9.817 -11.061 29.006 1.00 41.09 215 ASP A O 1
#

Secondary structure (DSSP, 8-state):
-----------EEE-TTT--EEE---TT-EEEEEE--TTBPPEEEEEEPPS-SS-----------PBP-TT-EEEEE--B-TT---B---HHHHHHHHHHHH-TTEEEEEEE-PPP-----------PPPP--------PPP----THHHHHHHHHHHHHHHHHHHHHHHHHTT--STTEEEE---SHHHHHHHTT-S-SEEEEEEEE-------

Foldseek 3Di:
DDDDPDDPPFPWDADPVPRDIDTDDDAQDKDKDWDDDLFWFIWIDIDHHHHDPDDDDDDDPDTDTHGDPAFDWLDWAAQDDQLDLDGDDDPSNVSSLVRLVRNLQFQKEKEFAFAQPDPDPPPPPDPDDDDDDDDDDDDDDDPDPDPPVVRVVSSLVRQVSNVVSVVVVSVVSVRDCPSYHYRGDDDPVSNVVRYPDRTRMIMGRNDGRDPPPDD